Protein 3UWC (pdb70)

Sequence (362 aa):
RVPYSYLERQFADIEPYLNDLREFIKTADFTLGAELEKFEKRRFAALHNAPHAIGVGTGTDALASFKLNNIGAGDEVITCANTFIASVGAIVQAGATPVLVVDSENGYVIDPEKKIEAAITDDKTKAIPVHYTGNIADPALAKIAKKHNNLHIVEDACQTILGRINDKFVGSWGQFACFSLHPLKNLNVWSDAGVIIITHSDEYAEKLRLYRNHGLINRDVCVEYGINCRDTIQAVIANRLNQLETTITEKKRRGIAHLYDQSFVDLSEFIDVPVRREGVYHVFHIYVLRVKYRDQLFQYLKDNGIEVKIHYPIAHLQPAAKSLGYQQGDFPAEKHGEAVITLPAHPYLTEEEINYIIKKVREFYLEEKHYN

Radius of gyration: 21.09 Å; Cα contacts (8 Å, |Δi|>4): 720; chains: 1; bounding box: 58×60×39 Å

Structure (mmCIF, N/CA/C/O backbone):
data_3UWC
#
_entry.id   3UWC
#
_cell.length_a   76.899
_cell.length_b   76.899
_cell.length_c   144.630
_cell.angle_alpha   90.000
_cell.angle_beta   90.000
_cell.angle_gamma   90.000
#
_symmetry.space_group_name_H-M   'P 41 21 2'
#
loop_
_entity.id
_entity.type
_entity.pdbx_description
1 polymer 'Nucleotide-sugar aminotransferase'
2 non-polymer '1,4-DIETHYLENE DIOXIDE'
3 non-polymer 'SODIUM ION'
4 non-polymer 1,2-ETHANEDIOL
5 non-polymer "4'-DEOXY-4'-AMINOPYRIDOXAL-5'-PHOSPHATE"
6 water water
#
loop_
_atom_site.group_PDB
_atom_site.id
_atom_site.type_symbol
_atom_site.label_atom_id
_atom_site.label_alt_id
_atom_site.label_comp_id
_atom_site.label_asym_id
_atom_site.label_entity_id
_atom_site.label_seq_id
_atom_site.pdbx_PDB_ins_code
_atom_site.Cartn_x
_atom_site.Cartn_y
_atom_site.Cartn_z
_atom_site.occupancy
_atom_site.B_iso_or_equiv
_atom_site.auth_seq_id
_atom_site.auth_comp_id
_atom_site.auth_asym_id
_atom_site.auth_atom_id
_atom_site.pdbx_PDB_model_num
ATOM 9 N N . ARG A 1 5 ? 10.325 52.489 -5.264 1.00 59.09 2 ARG A N 1
ATOM 10 C CA . ARG A 1 5 ? 10.104 51.051 -5.400 1.00 54.67 2 ARG A CA 1
ATOM 11 C C . ARG A 1 5 ? 10.458 50.383 -4.081 1.00 47.98 2 ARG A C 1
ATOM 12 O O . ARG A 1 5 ? 11.549 50.582 -3.544 1.00 50.24 2 ARG A O 1
ATOM 20 N N . VAL A 1 6 ? 9.528 49.600 -3.554 1.00 36.24 3 VAL A N 1
ATOM 21 C CA . VAL A 1 6 ? 9.722 48.969 -2.263 1.00 31.82 3 VAL A CA 1
ATOM 22 C C . VAL A 1 6 ? 9.721 47.463 -2.450 1.00 30.33 3 VAL A C 1
ATOM 23 O O . VAL A 1 6 ? 8.685 46.873 -2.765 1.00 27.03 3 VAL A O 1
ATOM 27 N N . PRO A 1 7 ? 10.885 46.834 -2.243 1.00 30.38 4 PRO A N 1
ATOM 28 C CA . PRO A 1 7 ? 11.061 45.410 -2.533 1.00 29.45 4 PRO A CA 1
ATOM 29 C C . PRO A 1 7 ? 10.354 44.522 -1.524 1.00 25.95 4 PRO A C 1
ATOM 30 O O . PRO A 1 7 ? 10.299 44.832 -0.327 1.00 26.88 4 PRO A O 1
ATOM 34 N N . TYR A 1 8 ? 9.822 43.408 -2.013 1.00 23.17 5 TYR A N 1
ATOM 35 C CA . TYR A 1 8 ? 9.244 42.396 -1.145 1.00 22.03 5 TYR A CA 1
ATOM 36 C C . TYR A 1 8 ? 10.375 41.632 -0.480 1.00 23.08 5 TYR A C 1
ATOM 37 O O . TYR A 1 8 ? 10.329 41.334 0.712 1.00 24.33 5 TYR A O 1
ATOM 46 N N . SER A 1 9 ? 11.396 41.310 -1.267 1.00 23.55 6 SER A N 1
ATOM 47 C CA . SER A 1 9 ? 12.529 40.539 -0.770 1.00 24.06 6 SER A CA 1
ATOM 48 C C . SER A 1 9 ? 13.615 41.419 -0.156 1.00 25.09 6 SER A C 1
ATOM 49 O O . SER A 1 9 ? 13.937 42.488 -0.673 1.00 26.94 6 SER A O 1
ATOM 52 N N . TYR A 1 10 ? 14.176 40.948 0.954 1.00 25.39 7 TYR A N 1
ATOM 53 C CA . TYR A 1 10 ? 15.213 41.663 1.692 1.00 22.69 7 TYR A CA 1
ATOM 54 C C . TYR A 1 10 ? 16.579 41.008 1.511 1.00 21.26 7 TYR A C 1
ATOM 55 O O . TYR A 1 10 ? 17.551 41.442 2.117 1.00 22.07 7 TYR A O 1
ATOM 64 N N . LEU A 1 11 ? 16.658 39.958 0.701 1.00 21.61 8 LEU A N 1
ATOM 65 C CA . LEU A 1 11 ? 17.888 39.167 0.620 1.00 22.68 8 LEU A CA 1
ATOM 66 C C . LEU A 1 11 ? 19.116 39.985 0.204 1.00 23.29 8 LEU A C 1
ATOM 67 O O . LEU A 1 11 ? 20.195 39.813 0.766 1.00 23.32 8 LEU A O 1
ATOM 72 N N . GLU A 1 12 ? 18.955 40.867 -0.777 1.00 23.89 9 GLU A N 1
ATOM 73 C CA . GLU A 1 12 ? 20.076 41.697 -1.224 1.00 24.55 9 GLU A CA 1
ATOM 74 C C . GLU A 1 12 ? 20.592 42.586 -0.099 1.00 27.04 9 GLU A C 1
ATOM 75 O O . GLU A 1 12 ? 21.797 42.840 0.015 1.00 28.98 9 GLU A O 1
ATOM 81 N N . ARG A 1 13 ? 19.673 43.068 0.732 1.00 25.02 10 ARG A N 1
ATOM 82 C CA . ARG A 1 13 ? 20.042 43.913 1.863 1.00 24.84 10 ARG A CA 1
ATOM 83 C C . ARG A 1 13 ? 20.620 43.096 3.010 1.00 23.91 10 ARG A C 1
ATOM 84 O O . ARG A 1 13 ? 21.619 43.478 3.625 1.00 23.44 10 ARG A O 1
ATOM 92 N N . GLN A 1 14 ? 19.975 41.975 3.309 1.00 23.92 11 GLN A N 1
ATOM 93 C CA . GLN A 1 14 ? 20.383 41.142 4.433 1.00 23.34 11 GLN A CA 1
ATOM 94 C C . GLN A 1 14 ? 21.817 40.641 4.293 1.00 25.63 11 GLN A C 1
ATOM 95 O O . GLN A 1 14 ? 22.564 40.575 5.275 1.00 24.94 11 GLN A O 1
ATOM 101 N N . PHE A 1 15 ? 22.198 40.290 3.072 1.00 24.14 12 PHE A N 1
ATOM 102 C CA . PHE A 1 15 ? 23.526 39.741 2.830 1.00 25.46 12 PHE A CA 1
ATOM 103 C C . PHE A 1 15 ? 24.437 40.718 2.090 1.00 27.18 12 PHE A C 1
ATOM 104 O O . PHE A 1 15 ? 25.371 40.309 1.402 1.00 26.83 12 PHE A O 1
ATOM 112 N N . ALA A 1 16 ? 24.172 42.011 2.248 1.00 28.48 13 ALA A N 1
ATOM 113 C CA . ALA A 1 16 ? 25.027 43.028 1.644 1.00 28.92 13 ALA A CA 1
ATOM 114 C C . ALA A 1 16 ? 26.398 43.069 2.317 1.00 30.72 13 ALA A C 1
ATOM 115 O O . ALA A 1 16 ? 27.417 43.265 1.651 1.00 30.92 13 ALA A O 1
ATOM 117 N N . ASP A 1 17 ? 26.423 42.891 3.637 1.00 30.07 14 ASP A N 1
ATOM 118 C CA . ASP A 1 17 ? 27.684 42.798 4.369 1.00 31.43 14 ASP A CA 1
ATOM 119 C C . ASP A 1 17 ? 28.155 41.352 4.281 1.00 30.15 14 ASP A C 1
ATOM 120 O O . ASP A 1 17 ? 28.020 40.577 5.226 1.00 28.72 14 ASP A O 1
ATOM 125 N N . ILE A 1 18 ? 28.720 41.001 3.133 1.00 27.17 15 ILE A N 1
ATOM 126 C CA . ILE A 1 18 ? 28.926 39.603 2.778 1.00 26.11 15 ILE A CA 1
ATOM 127 C C . ILE A 1 18 ? 30.245 38.997 3.275 1.00 26.98 15 ILE A C 1
ATOM 128 O O . ILE A 1 18 ? 30.334 37.785 3.489 1.00 28.83 15 ILE A O 1
ATOM 133 N N . GLU A 1 19 ? 31.269 39.826 3.454 1.00 25.70 16 GLU A N 1
ATOM 134 C CA . GLU A 1 19 ? 32.604 39.296 3.719 1.00 27.70 16 GLU A CA 1
ATOM 135 C C . GLU A 1 19 ? 32.715 38.403 4.968 1.00 30.19 16 GLU A C 1
ATOM 136 O O . GLU A 1 19 ? 33.402 37.382 4.933 1.00 30.09 16 GLU A O 1
ATOM 142 N N . PRO A 1 20 ? 32.042 38.776 6.072 1.00 29.48 17 PRO A N 1
ATOM 143 C CA . PRO A 1 20 ? 32.082 37.893 7.245 1.00 27.23 17 PRO A CA 1
ATOM 144 C C . PRO A 1 20 ? 31.584 36.486 6.931 1.00 27.57 17 PRO A C 1
ATOM 145 O O . PRO A 1 20 ? 32.137 35.517 7.450 1.00 28.86 17 PRO A O 1
ATOM 149 N N . TYR A 1 21 ? 30.549 36.373 6.099 1.00 24.39 18 TYR A N 1
ATOM 150 C CA . TYR A 1 21 ? 30.062 35.064 5.673 1.00 25.28 18 TYR A CA 1
ATOM 151 C C . TYR A 1 21 ? 31.112 34.344 4.835 1.00 26.51 18 TYR A C 1
ATOM 152 O O . TYR A 1 21 ? 31.383 33.164 5.041 1.00 25.33 18 TYR A O 1
ATOM 161 N N . LEU A 1 22 ? 31.701 35.057 3.880 1.00 26.74 19 LEU A N 1
ATOM 162 C CA . LEU A 1 22 ? 32.740 34.460 3.047 1.00 25.95 19 LEU A CA 1
ATOM 163 C C . LEU A 1 22 ? 33.960 34.081 3.880 1.00 28.10 19 LEU A C 1
ATOM 164 O O . LEU A 1 22 ? 34.591 33.052 3.631 1.00 29.50 19 LEU A O 1
ATOM 169 N N . ASN A 1 23 ? 34.292 34.911 4.868 1.00 27.23 20 ASN A N 1
ATOM 170 C CA . ASN A 1 23 ? 35.382 34.598 5.788 1.00 29.42 20 ASN A CA 1
ATOM 171 C C . ASN A 1 23 ? 35.108 33.306 6.561 1.00 28.33 20 ASN A C 1
ATOM 172 O O . ASN A 1 23 ? 36.008 32.489 6.752 1.00 29.66 20 ASN A O 1
ATOM 177 N N . ASP A 1 24 ? 33.869 33.133 7.014 1.00 26.49 21 ASP A N 1
ATOM 178 C CA . ASP A 1 24 ? 33.469 31.904 7.703 1.00 26.23 21 ASP A CA 1
ATOM 179 C C . ASP A 1 24 ? 33.621 30.707 6.773 1.00 25.29 21 ASP A C 1
ATOM 180 O O . ASP A 1 24 ? 34.079 29.638 7.182 1.00 25.01 21 ASP A O 1
ATOM 185 N N . LEU A 1 25 ? 33.196 30.879 5.525 1.00 23.63 22 LEU A N 1
ATOM 186 C CA . LEU A 1 25 ? 33.315 29.816 4.534 1.00 26.33 22 LEU A CA 1
ATOM 187 C C . LEU A 1 25 ? 34.776 29.497 4.263 1.00 26.87 22 LEU A C 1
ATOM 188 O O . LEU A 1 25 ? 35.164 28.334 4.203 1.00 28.99 22 LEU A O 1
ATOM 193 N N . ARG A 1 26 ? 35.588 30.535 4.105 1.00 24.87 23 ARG A N 1
ATOM 194 C CA . ARG A 1 26 ? 37.009 30.336 3.846 1.00 27.52 23 ARG A CA 1
ATOM 195 C C . ARG A 1 26 ? 37.633 29.396 4.885 1.00 29.56 23 ARG A C 1
ATOM 196 O O . ARG A 1 26 ? 38.395 28.485 4.544 1.00 30.70 23 ARG A O 1
ATOM 204 N N . GLU A 1 27 ? 37.298 29.610 6.152 1.00 27.91 24 GLU A N 1
ATOM 205 C CA . GLU A 1 27 ? 37.841 28.781 7.222 1.00 29.05 24 GLU A CA 1
ATOM 206 C C . GLU A 1 27 ? 37.166 27.413 7.248 1.00 26.35 24 GLU A C 1
ATOM 207 O O . GLU A 1 27 ? 37.804 26.395 7.519 1.00 27.84 24 GLU A O 1
ATOM 213 N N . PHE A 1 28 ? 35.876 27.382 6.943 1.00 23.39 25 PHE A N 1
ATOM 214 C CA . PHE A 1 28 ? 35.162 26.114 6.943 1.00 22.68 25 PHE A CA 1
ATOM 215 C C . PHE A 1 28 ? 35.722 25.148 5.903 1.00 25.40 25 PHE A C 1
ATOM 216 O O . PHE A 1 28 ? 35.894 23.960 6.178 1.00 25.59 25 PHE A O 1
ATOM 224 N N . ILE A 1 29 ? 36.011 25.660 4.708 1.00 25.17 26 ILE A N 1
ATOM 225 C CA . ILE A 1 29 ? 36.461 24.800 3.618 1.00 25.29 26 ILE A CA 1
ATOM 226 C C . ILE A 1 29 ? 37.762 24.087 3.991 1.00 26.66 26 ILE A C 1
ATOM 227 O O . ILE A 1 29 ? 37.981 22.939 3.605 1.00 28.20 26 ILE A O 1
ATOM 232 N N . LYS A 1 30 ? 38.611 24.758 4.762 1.00 25.33 27 LYS A N 1
ATOM 233 C CA . LYS A 1 30 ? 39.859 24.145 5.202 1.00 28.39 27 LYS A CA 1
ATOM 234 C C . LYS A 1 30 ? 39.612 22.863 5.996 1.00 28.05 27 LYS A C 1
ATOM 235 O O . LYS A 1 30 ? 40.436 21.949 5.968 1.00 30.25 27 LYS A O 1
ATOM 241 N N . THR A 1 31 ? 38.483 22.802 6.702 1.00 24.46 28 THR A N 1
ATOM 242 C CA . THR A 1 31 ? 38.164 21.629 7.518 1.00 26.20 28 THR A CA 1
ATOM 243 C C . THR A 1 31 ? 37.592 20.487 6.687 1.00 27.64 28 THR A C 1
ATOM 244 O O . THR A 1 31 ? 37.609 19.337 7.121 1.00 26.18 28 THR A O 1
ATOM 248 N N . ALA A 1 32 ? 37.073 20.810 5.502 1.00 26.33 29 ALA A N 1
ATOM 249 C CA . ALA A 1 32 ? 36.442 19.813 4.629 1.00 24.82 29 ALA A CA 1
ATOM 250 C C . ALA A 1 32 ? 35.336 19.006 5.318 1.00 24.01 29 ALA A C 1
ATOM 251 O O . ALA A 1 32 ? 35.049 17.876 4.926 1.00 21.24 29 ALA A O 1
ATOM 253 N N . ASP A 1 33 ? 34.703 19.596 6.328 1.00 22.04 30 ASP A N 1
ATOM 254 C CA . ASP A 1 33 ? 33.741 18.880 7.163 1.00 23.39 30 ASP A CA 1
ATOM 255 C C . ASP A 1 33 ? 32.337 18.979 6.560 1.00 22.96 30 ASP A C 1
ATOM 256 O O . ASP A 1 33 ? 31.402 19.431 7.219 1.00 21.22 30 ASP A O 1
ATOM 261 N N . PHE A 1 34 ? 32.191 18.556 5.305 1.00 20.77 31 PHE A N 1
ATOM 262 C CA . PHE A 1 34 ? 30.962 18.824 4.551 1.00 19.51 31 PHE A CA 1
ATOM 263 C C . PHE A 1 34 ? 29.709 18.070 4.996 1.00 20.80 31 PHE A C 1
ATOM 264 O O . PHE A 1 34 ? 28.599 18.581 4.863 1.00 22.12 31 PHE A O 1
ATOM 272 N N . THR A 1 35 ? 29.875 16.856 5.506 1.00 19.94 32 THR A N 1
ATOM 273 C CA . THR A 1 35 ? 28.729 15.987 5.770 1.00 19.91 32 THR A CA 1
ATOM 274 C C . THR A 1 35 ? 28.503 15.719 7.257 1.00 22.93 32 THR A C 1
ATOM 275 O O . THR A 1 35 ? 29.366 15.137 7.922 1.00 22.54 32 THR A O 1
ATOM 279 N N . LEU A 1 36 ? 27.346 16.152 7.760 1.00 20.98 33 LEU A N 1
ATOM 280 C CA . LEU A 1 36 ? 26.971 15.950 9.164 1.00 20.79 33 LEU A CA 1
ATOM 281 C C . LEU A 1 36 ? 28.124 16.345 10.067 1.00 23.51 33 LEU A C 1
ATOM 282 O O . LEU A 1 36 ? 28.549 15.573 10.930 1.00 26.74 33 LEU A O 1
ATOM 287 N N . GLY A 1 37 ? 28.633 17.556 9.865 1.00 21.92 34 GLY A N 1
ATOM 288 C CA . GLY A 1 37 ? 29.838 17.991 10.549 1.00 21.48 34 GLY A CA 1
ATOM 289 C C . GLY A 1 37 ? 29.584 18.715 11.859 1.00 23.24 34 GLY A C 1
ATOM 290 O O . GLY A 1 37 ? 28.437 18.883 12.290 1.00 23.63 34 GLY A O 1
ATOM 291 N N . ALA A 1 38 ? 30.667 19.159 12.490 1.00 21.86 35 ALA A N 1
ATOM 292 C CA . ALA A 1 38 ? 30.574 19.821 13.789 1.00 22.39 35 ALA A CA 1
ATOM 293 C C . ALA A 1 38 ? 29.675 21.054 13.753 1.00 21.90 35 ALA A C 1
ATOM 294 O O . ALA A 1 38 ? 28.946 21.319 14.709 1.00 21.15 35 ALA A O 1
ATOM 296 N N . GLU A 1 39 ? 29.735 21.820 12.663 1.00 22.03 36 GLU A N 1
ATOM 297 C CA . GLU A 1 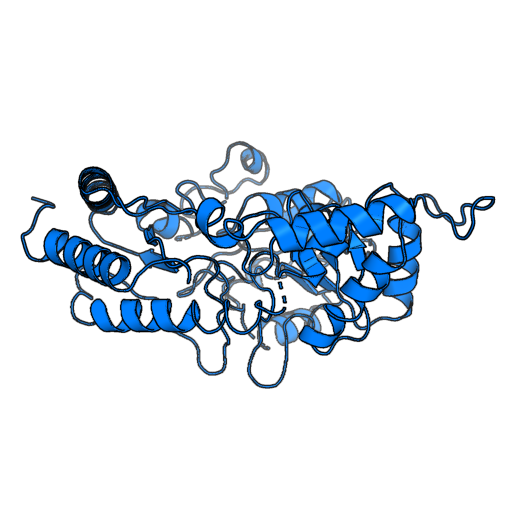39 ? 28.943 23.044 12.584 1.00 22.55 36 GLU A CA 1
ATOM 298 C C . GLU A 1 39 ? 27.449 22.740 12.613 1.00 20.48 36 GLU A C 1
ATOM 299 O O . GLU A 1 39 ? 26.664 23.531 13.129 1.00 19.97 36 GLU A O 1
ATOM 305 N N . LEU A 1 40 ? 27.056 21.599 12.057 1.00 18.44 37 LEU A N 1
ATOM 306 C CA . LEU A 1 40 ? 25.642 21.223 12.058 1.00 20.79 37 LEU A CA 1
ATOM 307 C C . LEU A 1 40 ? 25.182 20.919 13.475 1.00 19.94 37 LEU A C 1
ATOM 308 O O . LEU A 1 40 ? 24.109 21.335 13.888 1.00 18.14 37 LEU A O 1
ATOM 313 N N . GLU A 1 41 ? 25.994 20.186 14.224 1.00 19.05 38 GLU A N 1
ATOM 314 C CA . GLU A 1 41 ? 25.642 19.912 15.615 1.00 20.49 38 GLU A CA 1
ATOM 315 C C . GLU A 1 41 ? 25.564 21.211 16.428 1.00 20.99 38 GLU A C 1
ATOM 316 O O . GLU A 1 41 ? 24.689 21.377 17.279 1.00 20.33 38 GLU A O 1
ATOM 322 N N . LYS A 1 42 ? 26.482 22.136 16.169 1.00 20.40 39 LYS A N 1
ATOM 323 C CA . LYS A 1 42 ? 26.454 23.420 16.861 1.00 20.47 39 LYS A CA 1
ATOM 324 C C . LYS A 1 42 ? 25.138 24.127 16.564 1.00 21.87 39 LYS A C 1
ATOM 325 O O . LYS A 1 42 ? 24.449 24.601 17.477 1.00 22.30 39 LYS A O 1
ATOM 331 N N . PHE A 1 43 ? 24.778 24.172 15.287 1.00 17.80 40 PHE A N 1
ATOM 332 C CA . PHE A 1 43 ? 23.524 24.790 14.888 1.00 18.57 40 PHE A CA 1
ATOM 333 C C . PHE A 1 43 ? 22.322 24.137 15.571 1.00 20.05 40 PHE A C 1
ATOM 334 O O . PHE A 1 43 ? 21.467 24.833 16.133 1.00 18.97 40 PHE A O 1
ATOM 342 N N . GLU A 1 44 ? 22.245 22.809 15.495 1.00 16.53 41 GLU A N 1
ATOM 343 C CA . GLU A 1 44 ? 21.119 22.074 16.071 1.00 18.04 41 GLU A CA 1
ATOM 344 C C . GLU A 1 44 ? 20.940 22.375 17.553 1.00 18.74 41 GLU A C 1
ATOM 345 O O . GLU A 1 44 ? 19.820 22.597 18.024 1.00 18.80 41 GLU A O 1
ATOM 351 N N . LYS A 1 45 ? 22.038 22.378 18.295 1.00 17.19 42 LYS A N 1
ATOM 352 C CA . LYS A 1 45 ? 21.956 22.669 19.724 1.00 17.54 42 LYS A CA 1
ATOM 353 C C . LYS A 1 45 ? 21.415 24.073 19.987 1.00 19.12 42 LYS A C 1
ATOM 354 O O . LYS A 1 45 ? 20.610 24.269 20.897 1.00 19.38 42 LYS A O 1
ATOM 360 N N A ARG A 1 46 ? 21.845 25.046 19.184 0.66 19.79 43 ARG A N 1
ATOM 361 N N B ARG A 1 46 ? 21.846 25.044 19.187 0.34 19.77 43 ARG A N 1
ATOM 362 C CA A ARG A 1 46 ? 21.367 26.418 19.348 0.66 19.64 43 ARG A CA 1
ATOM 363 C CA B ARG A 1 46 ? 21.367 26.414 19.347 0.34 19.85 43 ARG A CA 1
ATOM 364 C C A ARG A 1 46 ? 19.895 26.526 18.980 0.66 19.43 43 ARG A C 1
ATOM 365 C C B ARG A 1 46 ? 19.896 26.531 18.974 0.34 19.42 43 ARG A C 1
ATOM 366 O O A ARG A 1 46 ? 19.123 27.189 19.677 0.66 19.93 43 ARG A O 1
ATOM 367 O O B ARG A 1 46 ? 19.126 27.207 19.658 0.34 19.79 43 ARG A O 1
ATOM 382 N N . PHE A 1 47 ? 19.511 25.863 17.891 1.00 18.50 44 PHE A N 1
ATOM 383 C CA . PHE A 1 47 ? 18.132 25.905 17.412 1.00 19.74 44 PHE A CA 1
ATOM 384 C C . PHE A 1 47 ? 17.162 25.220 18.377 1.00 20.72 44 PHE A C 1
ATOM 385 O O . PHE A 1 47 ? 16.085 25.738 18.654 1.00 18.54 44 PHE A O 1
ATOM 393 N N . ALA A 1 48 ? 17.542 24.051 18.882 1.00 20.98 45 ALA A N 1
ATOM 394 C CA . ALA A 1 48 ? 16.752 23.393 19.919 1.00 21.35 45 ALA A CA 1
ATOM 395 C C . ALA A 1 48 ? 16.579 24.305 21.135 1.00 21.84 45 ALA A C 1
ATOM 396 O O . ALA A 1 48 ? 15.481 24.430 21.683 1.00 21.11 45 ALA A O 1
ATOM 398 N N . ALA A 1 49 ? 17.672 24.931 21.562 1.00 18.75 46 ALA A N 1
ATOM 399 C CA . ALA A 1 49 ? 17.635 25.805 22.734 1.00 20.58 46 ALA A CA 1
ATOM 400 C C . ALA A 1 49 ? 16.700 27.001 22.541 1.00 21.91 46 ALA A C 1
ATOM 401 O O . ALA A 1 49 ? 16.080 27.466 23.500 1.00 23.05 46 ALA A O 1
ATOM 403 N N . LEU A 1 50 ? 16.604 27.496 21.308 1.00 20.85 47 LEU A N 1
ATOM 404 C CA . LEU A 1 50 ? 15.727 28.627 21.008 1.00 24.79 47 LEU A CA 1
ATOM 405 C C . LEU A 1 50 ? 14.273 28.319 21.353 1.00 23.76 47 LEU A C 1
ATOM 406 O O . LEU A 1 50 ? 13.495 29.218 21.677 1.00 22.91 47 LEU A O 1
ATOM 411 N N . HIS A 1 51 ? 13.904 27.046 21.256 1.00 20.71 48 HIS A N 1
ATOM 412 C CA . HIS A 1 51 ? 12.531 26.641 21.507 1.00 20.25 48 HIS A CA 1
ATOM 413 C C . HIS A 1 51 ? 12.425 25.818 22.781 1.00 21.23 48 HIS A C 1
ATOM 414 O O . HIS A 1 51 ? 11.458 25.086 22.974 1.00 20.85 48 HIS A O 1
ATOM 421 N N . ASN A 1 52 ? 13.432 25.944 23.640 1.00 16.27 49 ASN A N 1
ATOM 422 C CA . ASN A 1 52 ? 13.462 25.203 24.892 1.00 20.40 49 ASN A CA 1
ATOM 423 C C . ASN A 1 52 ? 13.118 23.735 24.687 1.00 22.03 49 ASN A C 1
ATOM 424 O O . ASN A 1 52 ? 12.301 23.164 25.403 1.00 20.31 49 ASN A O 1
ATOM 429 N N . ALA A 1 53 ? 13.749 23.133 23.683 1.00 21.40 50 ALA A N 1
ATOM 430 C CA . ALA A 1 53 ? 13.537 21.727 23.386 1.00 19.77 50 ALA A CA 1
ATOM 431 C C . ALA A 1 53 ? 14.864 20.990 23.503 1.00 17.59 50 ALA A C 1
ATOM 432 O O . ALA A 1 53 ? 15.927 21.576 23.298 1.00 21.14 50 ALA A O 1
ATOM 434 N N . PRO A 1 54 ? 14.816 19.696 23.820 1.00 18.30 51 PRO A N 1
ATOM 435 C CA . PRO A 1 54 ? 16.080 18.969 23.992 1.00 20.54 51 PRO A CA 1
ATOM 436 C C . PRO A 1 54 ? 16.774 18.564 22.686 1.00 19.04 51 PRO A C 1
ATOM 437 O O . PRO A 1 54 ? 17.997 18.393 22.683 1.00 18.69 51 PRO A O 1
ATOM 441 N N . HIS A 1 55 ? 16.017 18.403 21.606 1.00 19.48 52 HIS A N 1
ATOM 442 C CA . HIS A 1 55 ? 16.582 17.877 20.360 1.00 19.02 52 HIS A CA 1
ATOM 443 C C . HIS A 1 55 ? 16.151 18.682 19.141 1.00 17.10 52 HIS A C 1
ATOM 444 O O . HIS A 1 55 ? 14.967 18.984 18.970 1.00 18.08 52 HIS A O 1
ATOM 451 N N . ALA A 1 56 ? 17.115 18.999 18.281 1.00 17.26 53 ALA A N 1
ATOM 452 C CA . ALA A 1 56 ? 16.811 19.476 16.932 1.00 14.49 53 ALA A CA 1
ATOM 453 C C . ALA A 1 56 ? 17.585 18.620 15.930 1.00 16.29 53 ALA A C 1
ATOM 454 O O . ALA A 1 56 ? 18.767 18.327 16.136 1.00 18.37 53 ALA A O 1
ATOM 456 N N . ILE A 1 57 ? 16.907 18.201 14.865 1.00 14.05 54 ILE A N 1
ATOM 457 C CA . ILE A 1 57 ? 17.509 17.356 13.842 1.00 15.61 54 ILE A CA 1
ATOM 458 C C . ILE A 1 57 ? 17.418 18.067 12.497 1.00 15.54 54 ILE A C 1
ATOM 459 O O . ILE A 1 57 ? 16.322 18.288 11.983 1.00 15.25 54 ILE A O 1
ATOM 464 N N . GLY A 1 58 ? 18.575 18.436 11.945 1.00 15.20 55 GLY A N 1
ATOM 465 C CA . GLY A 1 58 ? 18.620 19.157 10.683 1.00 16.16 55 GLY A CA 1
ATOM 466 C C . GLY A 1 58 ? 18.389 18.186 9.544 1.00 15.82 55 GLY A C 1
ATOM 467 O O . GLY A 1 58 ? 19.086 17.177 9.440 1.00 16.06 55 GLY A O 1
ATOM 468 N N . VAL A 1 59 ? 17.411 18.480 8.694 1.00 13.81 56 VAL A N 1
ATOM 469 C CA . VAL A 1 59 ? 17.101 17.595 7.572 1.00 13.33 56 VAL A CA 1
ATOM 470 C C . VAL A 1 59 ? 17.072 18.390 6.264 1.00 13.38 56 VAL A C 1
ATOM 471 O O . VAL A 1 59 ? 17.349 19.593 6.253 1.00 13.09 56 VAL A O 1
ATOM 475 N N . GLY A 1 60 ? 16.754 17.721 5.156 1.00 13.86 57 GLY A N 1
ATOM 476 C CA . GLY A 1 60 ? 16.883 18.336 3.846 1.00 15.63 57 GLY A CA 1
ATOM 477 C C . GLY A 1 60 ? 15.975 19.521 3.560 1.00 15.76 57 GLY A C 1
ATOM 478 O O . GLY A 1 60 ? 16.405 20.503 2.959 1.00 14.32 57 GLY A O 1
ATOM 479 N N . THR A 1 61 ? 14.713 19.433 3.969 1.00 12.81 58 THR A N 1
ATOM 480 C CA . THR A 1 61 ? 13.751 20.494 3.689 1.00 13.78 58 THR A CA 1
ATOM 481 C C . THR A 1 61 ? 12.682 20.454 4.771 1.00 13.65 58 THR A C 1
ATOM 482 O O . THR A 1 61 ? 12.566 19.467 5.490 1.00 15.70 58 THR A O 1
ATOM 486 N N . GLY A 1 62 ? 11.899 21.519 4.889 1.00 14.14 59 GLY A N 1
ATOM 487 C CA . GLY A 1 62 ? 10.771 21.514 5.815 1.00 15.35 59 GLY A CA 1
ATOM 488 C C . GLY A 1 62 ? 9.697 20.498 5.442 1.00 17.13 59 GLY A C 1
ATOM 489 O O . GLY A 1 62 ? 9.071 19.873 6.305 1.00 15.15 59 GLY A O 1
ATOM 490 N N . THR A 1 63 ? 9.478 20.333 4.142 1.00 14.44 60 THR A N 1
ATOM 491 C CA . THR A 1 63 ? 8.507 19.363 3.648 1.00 13.78 60 THR A CA 1
ATOM 492 C C . THR A 1 63 ? 8.928 17.955 4.073 1.00 15.37 60 THR A C 1
ATOM 493 O O . THR A 1 63 ? 8.118 17.161 4.565 1.00 14.68 60 THR A O 1
ATOM 497 N N . ASP A 1 64 ? 10.207 17.653 3.898 1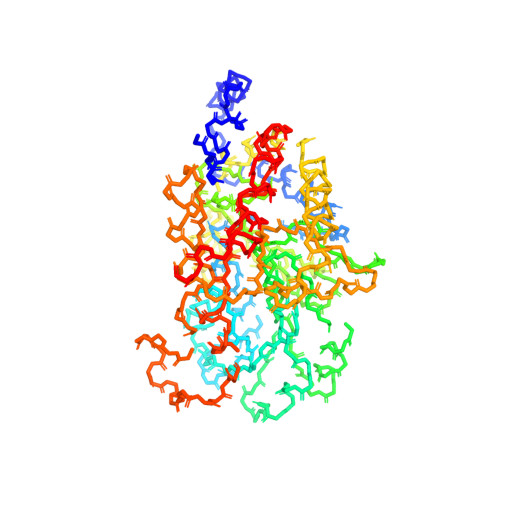.00 14.28 61 ASP A N 1
ATOM 498 C CA . ASP A 1 64 ? 10.747 16.370 4.329 1.00 13.65 61 ASP A CA 1
ATOM 499 C C . ASP A 1 64 ? 10.639 16.223 5.844 1.00 13.22 61 ASP A C 1
ATOM 500 O O . ASP A 1 64 ? 10.363 15.138 6.343 1.00 14.99 61 ASP A O 1
ATOM 505 N N . ALA A 1 65 ? 10.851 17.317 6.566 1.00 14.02 62 ALA A N 1
ATOM 506 C CA . ALA A 1 65 ? 10.734 17.276 8.029 1.00 14.18 62 ALA A CA 1
ATOM 507 C C . ALA A 1 65 ? 9.365 16.727 8.431 1.00 16.65 62 ALA A C 1
ATOM 508 O O . ALA A 1 65 ? 9.256 15.825 9.269 1.00 15.38 62 ALA A O 1
ATOM 510 N N . LEU A 1 66 ? 8.314 17.266 7.817 1.00 15.63 63 LEU A N 1
ATOM 511 C CA . LEU A 1 66 ? 6.956 16.795 8.087 1.00 16.45 63 LEU A CA 1
ATOM 512 C C . LEU A 1 66 ? 6.777 15.331 7.678 1.00 16.65 63 LEU A C 1
ATOM 513 O O . LEU A 1 66 ? 6.258 14.523 8.442 1.00 14.88 63 LEU A O 1
ATOM 518 N N . ALA A 1 67 ? 7.188 14.983 6.459 1.00 13.65 64 ALA A N 1
ATOM 519 C CA . ALA A 1 67 ? 7.018 13.607 5.993 1.00 14.42 64 ALA A CA 1
ATOM 520 C C . ALA A 1 67 ? 7.769 12.604 6.872 1.00 15.23 64 ALA A C 1
ATOM 521 O O . ALA A 1 67 ? 7.281 11.506 7.153 1.00 16.56 64 ALA A O 1
ATOM 539 N N . SER A 1 69 ? 8.506 13.018 10.029 1.00 16.32 66 SER A N 1
ATOM 540 C CA . SER A 1 69 ? 7.782 12.949 11.304 1.00 16.52 66 SER A CA 1
ATOM 541 C C . SER A 1 69 ? 6.662 11.910 11.222 1.00 17.87 66 SER A C 1
ATOM 542 O O . SER A 1 69 ? 6.485 11.098 12.130 1.00 16.90 66 SER A O 1
ATOM 545 N N . PHE A 1 70 ? 5.903 11.931 10.131 1.00 19.00 67 PHE A N 1
ATOM 546 C CA . PHE A 1 70 ? 4.859 10.928 9.937 1.00 17.05 67 PHE A CA 1
ATOM 547 C C . PHE A 1 70 ? 5.448 9.526 9.863 1.00 16.71 67 PHE A C 1
ATOM 548 O O . PHE A 1 70 ? 4.897 8.589 10.436 1.00 19.03 67 PHE A O 1
ATOM 556 N N . LYS A 1 71 ? 6.572 9.384 9.164 1.00 17.34 68 LYS A N 1
ATOM 557 C CA . LYS A 1 71 ? 7.251 8.094 9.100 1.00 17.79 68 LYS A CA 1
ATOM 558 C C . LYS A 1 71 ? 7.554 7.563 10.507 1.00 20.15 68 LYS A C 1
ATOM 559 O O . LYS A 1 71 ? 7.312 6.386 10.797 1.00 20.30 68 LYS A O 1
ATOM 573 N N . LEU A 1 73 ? 6.075 8.100 13.202 1.00 19.98 70 LEU A N 1
ATOM 574 C CA . LEU A 1 73 ? 4.832 7.749 13.876 1.00 19.41 70 LEU A CA 1
ATOM 575 C C . LEU A 1 73 ? 4.091 6.596 13.198 1.00 22.08 70 LEU A C 1
ATOM 576 O O . LEU A 1 73 ? 2.984 6.251 13.602 1.00 23.76 70 LEU A O 1
ATOM 581 N N A ASN A 1 74 ? 4.700 6.017 12.168 0.49 22.12 71 ASN A N 1
ATOM 582 N N B ASN A 1 74 ? 4.708 6.003 12.178 0.51 22.09 71 ASN A N 1
ATOM 583 C CA A ASN A 1 74 ? 4.063 4.934 11.431 0.49 23.24 71 ASN A CA 1
ATOM 584 C CA B ASN A 1 74 ? 4.075 4.935 11.406 0.51 23.20 71 ASN A CA 1
ATOM 585 C C A ASN A 1 74 ? 2.761 5.394 10.784 0.49 23.66 71 ASN A C 1
ATOM 586 C C B ASN A 1 74 ? 2.767 5.393 10.772 0.51 23.70 71 ASN A C 1
ATOM 587 O O A ASN A 1 74 ? 1.792 4.636 10.694 0.49 23.63 71 ASN A O 1
ATOM 588 O O B ASN A 1 74 ? 1.799 4.634 10.683 0.51 23.64 71 ASN A O 1
ATOM 597 N N . ILE A 1 75 ? 2.739 6.647 10.343 1.00 20.09 72 ILE A N 1
ATOM 598 C CA . ILE A 1 75 ? 1.571 7.195 9.676 1.00 18.98 72 ILE A CA 1
ATOM 599 C C . ILE A 1 75 ? 1.851 7.208 8.183 1.00 21.45 72 ILE A C 1
ATOM 600 O O . ILE A 1 75 ? 2.818 7.816 7.729 1.00 23.92 72 ILE A O 1
ATOM 605 N N . GLY A 1 76 ? 1.009 6.517 7.423 1.00 20.95 73 GLY A N 1
ATOM 606 C CA . GLY A 1 76 ? 1.245 6.339 6.001 1.00 19.96 73 GLY A CA 1
ATOM 607 C C . GLY A 1 76 ? 0.021 5.832 5.270 1.00 21.36 73 GLY A C 1
ATOM 608 O O . GLY A 1 76 ? -1.091 6.300 5.515 1.00 22.01 73 GLY A O 1
ATOM 609 N N . ALA A 1 77 ? 0.223 4.875 4.367 1.00 23.02 74 ALA A N 1
ATOM 610 C CA . ALA A 1 77 ? -0.876 4.350 3.562 1.00 24.65 74 ALA A CA 1
ATOM 611 C C . ALA A 1 77 ? -2.036 3.913 4.439 1.00 24.82 74 ALA A C 1
ATOM 612 O O . ALA A 1 77 ? -1.843 3.203 5.425 1.00 29.37 74 ALA A O 1
ATOM 614 N N . GLY A 1 78 ? -3.240 4.350 4.081 1.00 25.27 75 GLY A N 1
ATOM 615 C CA . GLY A 1 78 ? -4.443 3.965 4.803 1.00 25.88 75 GLY A CA 1
ATOM 616 C C . GLY A 1 78 ? -4.784 4.855 5.985 1.00 27.21 75 GLY A C 1
ATOM 617 O O . GLY A 1 78 ? -5.829 4.688 6.619 1.00 29.65 75 GLY A O 1
ATOM 618 N N . ASP A 1 79 ? -3.899 5.794 6.299 1.00 21.88 76 ASP A N 1
ATOM 619 C CA . ASP A 1 79 ? -4.112 6.677 7.441 1.00 23.30 76 ASP A CA 1
ATOM 620 C C . ASP A 1 79 ? -4.575 8.046 6.956 1.00 22.59 76 ASP A C 1
ATOM 621 O O . ASP A 1 79 ? -4.241 8.454 5.842 1.00 22.16 76 ASP A O 1
ATOM 626 N N . GLU A 1 80 ? -5.352 8.739 7.784 1.00 20.61 77 GLU A N 1
ATOM 627 C CA . GLU A 1 80 ? -5.753 10.115 7.505 1.00 20.95 77 GLU A CA 1
ATOM 628 C C . GLU A 1 80 ? -5.057 11.106 8.431 1.00 20.14 77 GLU A C 1
ATOM 629 O O . GLU A 1 80 ? -4.849 10.830 9.616 1.00 20.48 77 GLU A O 1
ATOM 635 N N . VAL A 1 81 ? -4.692 12.259 7.877 1.00 17.93 78 VAL A N 1
ATOM 636 C CA . VAL A 1 81 ? -4.097 13.337 8.655 1.00 18.06 78 VAL A CA 1
ATOM 637 C C . VAL A 1 81 ? -4.907 14.589 8.408 1.00 16.57 78 VAL A C 1
ATOM 638 O O . VAL A 1 81 ? -5.066 15.013 7.266 1.00 17.48 78 VAL A O 1
ATOM 642 N N . ILE A 1 82 ? -5.432 15.168 9.479 1.00 18.71 79 ILE A N 1
ATOM 643 C CA . ILE A 1 82 ? -6.215 16.390 9.374 1.00 19.71 79 ILE A CA 1
ATOM 644 C C . ILE A 1 82 ? -5.318 17.626 9.346 1.00 20.07 79 ILE A C 1
ATOM 645 O O . ILE A 1 82 ? -4.462 17.802 10.205 1.00 19.02 79 ILE A O 1
ATOM 650 N N . THR A 1 83 ? -5.521 18.477 8.351 1.00 16.10 80 THR A N 1
ATOM 651 C CA . THR A 1 83 ? -4.840 19.764 8.315 1.00 16.73 80 THR A CA 1
ATOM 652 C C . THR A 1 83 ? -5.772 20.855 7.776 1.00 18.75 80 THR A C 1
ATOM 653 O O . THR A 1 83 ? -6.966 20.625 7.583 1.00 18.13 80 THR A O 1
ATOM 657 N N . CYS A 1 84 ? -5.233 22.048 7.557 1.00 18.70 81 CYS A N 1
ATOM 658 C CA . CYS A 1 84 ? -6.075 23.193 7.207 1.00 20.25 81 CYS A CA 1
ATOM 659 C C . CYS A 1 84 ? -6.144 23.422 5.696 1.00 19.99 81 CYS A C 1
ATOM 660 O O . CYS A 1 84 ? -5.150 23.246 4.988 1.00 18.13 81 CYS A O 1
ATOM 663 N N . ALA A 1 85 ? -7.320 23.809 5.204 1.00 18.97 82 ALA A N 1
ATOM 664 C CA . ALA A 1 85 ? -7.504 24.049 3.771 1.00 19.22 82 ALA A CA 1
ATOM 665 C C . ALA A 1 85 ? -6.794 25.322 3.326 1.00 20.15 82 ALA A C 1
ATOM 666 O O . ALA A 1 85 ? -6.573 25.541 2.135 1.00 21.15 82 ALA A O 1
ATOM 668 N N . ASN A 1 86 ? -6.452 26.159 4.298 1.00 17.00 83 ASN A N 1
ATOM 669 C CA . ASN A 1 86 ? -5.795 27.438 4.052 1.00 19.49 83 ASN A CA 1
ATOM 670 C C . ASN A 1 86 ? -4.326 27.340 4.478 1.00 20.85 83 ASN A C 1
ATOM 671 O O . ASN A 1 86 ? -3.993 27.545 5.648 1.00 21.98 83 ASN A O 1
ATOM 676 N N . THR A 1 87 ? -3.456 26.986 3.535 1.00 17.39 84 THR A N 1
ATOM 677 C CA . THR A 1 87 ? -2.032 26.845 3.830 1.00 17.86 84 THR A CA 1
ATOM 678 C C . THR A 1 87 ? -1.233 26.740 2.536 1.00 18.11 84 THR A C 1
ATOM 679 O O . THR A 1 87 ? -1.801 26.749 1.438 1.00 17.11 84 THR A O 1
ATOM 683 N N . PHE A 1 88 ? 0.086 26.648 2.669 1.00 17.81 85 PHE A N 1
ATOM 684 C CA . PHE A 1 88 ? 0.961 26.459 1.518 1.00 17.41 85 PHE A CA 1
ATOM 685 C C . PHE A 1 88 ? 0.930 24.996 1.084 1.00 17.45 85 PHE A C 1
ATOM 686 O O . PHE A 1 88 ? 0.745 24.098 1.905 1.00 17.50 85 PHE A O 1
ATOM 694 N N . ILE A 1 89 ? 1.124 24.766 -0.212 1.00 15.50 86 ILE A N 1
ATOM 695 C CA . ILE A 1 89 ? 1.000 23.433 -0.797 1.00 16.92 86 ILE A CA 1
ATOM 696 C C . ILE A 1 89 ? 1.804 22.356 -0.053 1.00 14.21 86 ILE A C 1
ATOM 697 O O . ILE A 1 89 ? 1.353 21.225 0.070 1.00 12.86 86 ILE A O 1
ATOM 702 N N . ALA A 1 90 ? 2.988 22.714 0.440 1.00 14.69 87 ALA A N 1
ATOM 703 C CA . ALA A 1 90 ? 3.879 21.740 1.061 1.00 15.14 87 ALA A CA 1
ATOM 704 C C . ALA A 1 90 ? 3.237 21.070 2.283 1.00 16.86 87 ALA A C 1
ATOM 705 O O . ALA A 1 90 ? 3.530 19.915 2.584 1.00 16.18 87 ALA A O 1
ATOM 707 N N . SER A 1 91 ? 2.358 21.784 2.979 1.00 13.99 88 SER A N 1
ATOM 708 C CA . SER A 1 91 ? 1.663 21.187 4.124 1.00 14.52 88 SER A CA 1
ATOM 709 C C . SER A 1 91 ? 0.933 19.912 3.703 1.00 16.01 88 SER A C 1
ATOM 710 O O . SER A 1 91 ? 1.073 18.856 4.322 1.00 16.90 88 SER A O 1
ATOM 713 N N . VAL A 1 92 ? 0.143 20.015 2.641 1.00 14.94 89 VAL A N 1
ATOM 714 C CA . VAL A 1 92 ? -0.608 18.865 2.144 1.00 15.86 89 VAL A CA 1
ATOM 715 C C . VAL A 1 92 ? 0.302 17.890 1.402 1.00 14.85 89 VAL A C 1
ATOM 716 O O . VAL A 1 92 ? 0.169 16.668 1.526 1.00 16.14 89 VAL A O 1
ATOM 720 N N . GLY A 1 93 ? 1.237 18.436 0.635 1.00 14.19 90 GLY A N 1
ATOM 721 C CA . GLY A 1 93 ? 2.203 17.619 -0.081 1.00 14.59 90 GLY A CA 1
ATOM 722 C C . GLY A 1 93 ? 2.954 16.666 0.832 1.00 15.97 90 GLY A C 1
ATOM 723 O O . GLY A 1 93 ? 3.206 15.518 0.466 1.00 17.15 90 GLY A O 1
ATOM 724 N N . ALA A 1 94 ? 3.328 17.141 2.018 1.00 14.65 91 ALA A N 1
ATOM 725 C CA . ALA A 1 94 ? 4.074 16.300 2.952 1.00 15.46 91 ALA A CA 1
ATOM 726 C C . ALA A 1 94 ? 3.246 15.095 3.426 1.00 16.38 91 ALA A C 1
ATOM 727 O O . ALA A 1 94 ? 3.775 14.004 3.631 1.00 16.00 91 ALA A O 1
ATOM 729 N N . ILE A 1 95 ? 1.947 15.295 3.602 1.00 14.89 92 ILE A N 1
ATOM 730 C CA . ILE A 1 95 ? 1.074 14.208 4.045 1.00 14.32 92 ILE A CA 1
ATOM 731 C C . ILE A 1 95 ? 1.025 13.147 2.955 1.00 16.98 92 ILE A C 1
ATOM 732 O O . ILE A 1 95 ? 1.177 11.951 3.219 1.00 18.22 92 ILE A O 1
ATOM 737 N N . VAL A 1 96 ? 0.846 13.603 1.719 1.00 16.00 93 VAL A N 1
ATOM 738 C CA . VAL A 1 96 ? 0.779 12.704 0.568 1.00 16.30 93 VAL A CA 1
ATOM 739 C C . VAL A 1 96 ? 2.114 11.993 0.347 1.00 17.53 93 VAL A C 1
ATOM 740 O O . VAL A 1 96 ? 2.145 10.807 0.012 1.00 16.67 93 VAL A O 1
ATOM 744 N N . GLN A 1 97 ? 3.213 12.718 0.548 1.00 16.58 94 GLN A N 1
ATOM 745 C CA . GLN A 1 97 ? 4.556 12.149 0.431 1.00 15.34 94 GLN A CA 1
ATOM 746 C C . GLN A 1 97 ? 4.754 10.960 1.382 1.00 14.99 94 GLN A C 1
ATOM 747 O O . GLN A 1 97 ? 5.391 9.957 1.024 1.00 18.19 94 GLN A O 1
ATOM 753 N N . ALA A 1 98 ? 4.200 11.071 2.585 1.00 15.83 95 ALA A N 1
ATOM 754 C CA . ALA A 1 98 ? 4.271 10.009 3.585 1.00 17.22 95 ALA A CA 1
ATOM 755 C C . ALA A 1 98 ? 3.374 8.830 3.227 1.00 19.58 95 ALA A C 1
ATOM 756 O O . ALA A 1 98 ? 3.458 7.766 3.839 1.00 21.81 95 ALA A O 1
ATOM 758 N N . GLY A 1 99 ? 2.487 9.041 2.260 1.00 21.11 96 GLY A N 1
ATOM 759 C CA . GLY A 1 99 ? 1.554 8.010 1.838 1.00 22.26 96 GLY A CA 1
ATOM 760 C C . GLY A 1 99 ? 0.186 8.114 2.497 1.00 22.05 96 GLY A C 1
ATOM 761 O O . GLY A 1 99 ? -0.703 7.303 2.225 1.00 23.24 96 GLY A O 1
ATOM 762 N N . ALA A 1 100 ? 0.012 9.111 3.362 1.00 18.76 97 ALA A N 1
ATOM 763 C CA . ALA A 1 100 ? -1.252 9.310 4.064 1.00 18.08 97 ALA A CA 1
ATOM 764 C C . ALA A 1 100 ? -2.255 10.115 3.250 1.00 20.83 97 ALA A C 1
ATOM 765 O O . ALA A 1 100 ? -1.912 10.701 2.222 1.00 20.95 97 ALA A O 1
ATOM 767 N N . THR A 1 101 ? -3.499 10.126 3.713 1.00 20.37 98 THR A N 1
ATOM 768 C CA . THR A 1 101 ? -4.566 10.854 3.042 1.00 20.71 98 THR A CA 1
ATOM 769 C C . THR A 1 101 ? -4.873 12.142 3.786 1.00 19.40 98 THR A C 1
ATOM 770 O O . THR A 1 101 ? -5.243 12.112 4.959 1.00 22.00 98 THR A O 1
ATOM 774 N N . PRO A 1 102 ? -4.701 13.282 3.115 1.00 19.68 99 PRO A N 1
ATOM 775 C CA . PRO A 1 102 ? -4.958 14.556 3.784 1.00 20.18 99 PRO A CA 1
ATOM 776 C C . PRO A 1 102 ? -6.454 14.816 3.869 1.00 19.66 99 PRO A C 1
ATOM 777 O O . PRO A 1 102 ? -7.193 14.567 2.911 1.00 17.81 99 PRO A O 1
ATOM 781 N N . VAL A 1 103 ? -6.881 15.304 5.021 1.00 20.26 100 VAL A N 1
ATOM 782 C CA . VAL A 1 103 ? -8.271 15.660 5.252 1.00 20.63 100 VAL A CA 1
ATOM 783 C C . VAL A 1 103 ? -8.273 17.118 5.690 1.00 21.10 100 VAL A C 1
ATOM 784 O O . VAL A 1 103 ? -7.514 17.508 6.583 1.00 22.75 100 VAL A O 1
ATOM 788 N N . LEU A 1 104 ? -9.116 17.927 5.060 1.00 18.32 101 LEU A N 1
ATOM 789 C CA . LEU A 1 104 ? -9.017 19.373 5.211 1.00 17.23 101 LEU A CA 1
ATOM 790 C C . LEU A 1 104 ? -10.128 19.929 6.091 1.00 19.42 101 LEU A C 1
ATOM 791 O O . LEU A 1 104 ? -11.266 19.440 6.064 1.00 21.15 101 LEU A O 1
ATOM 796 N N A VAL A 1 105 ? -9.777 20.968 6.849 0.56 18.92 102 VAL A N 1
ATOM 797 N N B VAL A 1 105 ? -9.801 20.931 6.898 0.44 18.93 102 VAL A N 1
ATOM 798 C CA A VAL A 1 105 ? -10.685 21.686 7.734 0.56 19.70 102 VAL A CA 1
ATOM 799 C CA B VAL A 1 105 ? -10.825 21.682 7.609 0.44 19.60 102 VAL A CA 1
ATOM 800 C C A VAL A 1 105 ? -10.489 23.185 7.482 0.56 19.09 102 VAL A C 1
ATOM 801 C C B VAL A 1 105 ? -10.509 23.167 7.504 0.44 19.06 102 VAL A C 1
ATOM 802 O O A VAL A 1 105 ? -9.387 23.608 7.145 0.56 18.18 102 VAL A O 1
ATOM 803 O O B VAL A 1 105 ? -9.359 23.556 7.314 0.44 17.96 102 VAL A O 1
ATOM 810 N N . ASP A 1 106 ? -11.542 23.986 7.638 1.00 17.91 103 ASP A N 1
ATOM 811 C CA . ASP A 1 106 ? -11.454 25.423 7.360 1.00 18.07 103 ASP A CA 1
ATOM 812 C C . ASP A 1 106 ? -10.580 26.182 8.351 1.00 19.09 103 ASP A C 1
ATOM 813 O O . ASP A 1 106 ? -10.302 25.701 9.444 1.00 18.75 103 ASP A O 1
ATOM 818 N N . SER A 1 107 ? -10.166 27.381 7.961 1.00 17.73 104 SER A N 1
ATOM 819 C CA . SER A 1 107 ? -9.395 28.254 8.841 1.00 17.02 104 SER A CA 1
ATOM 820 C C . SER A 1 107 ? -10.312 29.222 9.578 1.00 17.17 104 SER A C 1
ATOM 821 O O . SER A 1 107 ? -11.515 29.270 9.313 1.00 18.23 104 SER A O 1
ATOM 824 N N . GLU A 1 108 ? -9.746 29.990 10.506 1.00 18.04 105 GLU A N 1
ATOM 825 C CA . GLU A 1 108 ? -10.529 30.977 11.253 1.00 18.40 105 GLU A CA 1
ATOM 826 C C . GLU A 1 108 ? -9.983 32.395 11.076 1.00 18.67 105 GLU A C 1
ATOM 827 O O . GLU A 1 108 ? -9.244 32.664 10.134 1.00 18.90 105 GLU A O 1
ATOM 833 N N . ASN A 1 109 ? -10.343 33.297 11.984 1.00 18.41 106 ASN A N 1
ATOM 834 C CA . ASN A 1 109 ? -10.028 34.718 11.823 1.00 17.63 106 ASN A CA 1
ATOM 835 C C . ASN A 1 109 ? -8.548 35.044 11.557 1.00 16.38 106 ASN A C 1
ATOM 836 O O . ASN A 1 109 ? -8.243 36.006 10.869 1.00 18.21 106 ASN A O 1
ATOM 841 N N . GLY A 1 110 ? -7.636 34.236 12.096 1.00 17.88 107 GLY A N 1
ATOM 842 C CA . GLY A 1 110 ? -6.215 34.521 11.985 1.00 18.77 107 GLY A CA 1
ATOM 843 C C . GLY A 1 110 ? -5.448 33.611 11.036 1.00 18.68 107 GLY A C 1
ATOM 844 O O . GLY A 1 110 ? -4.240 33.487 11.152 1.00 17.47 107 GLY A O 1
ATOM 845 N N . TYR A 1 111 ? -6.156 32.983 10.104 1.00 17.57 108 TYR A N 1
ATOM 846 C CA . TYR A 1 111 ? -5.539 32.129 9.080 1.00 16.57 108 TYR A CA 1
ATOM 847 C C . TYR A 1 111 ? -5.079 30.758 9.587 1.00 16.80 108 TYR A C 1
ATOM 848 O O . TYR A 1 111 ? -4.349 30.058 8.878 1.00 17.84 108 TYR A O 1
ATOM 857 N N . VAL A 1 112 ? -5.472 30.374 10.802 1.00 18.70 109 VAL A N 1
ATOM 858 C CA . VAL A 1 112 ? -5.078 29.059 11.311 1.00 17.58 109 VAL A CA 1
ATOM 859 C C . VAL A 1 112 ? -6.272 28.117 11.372 1.00 17.47 109 VAL A C 1
ATOM 860 O O . VAL A 1 112 ? -7.419 28.543 11.253 1.00 20.23 109 VAL A O 1
ATOM 864 N N . ILE A 1 113 ? -5.993 26.835 11.552 1.00 18.01 110 ILE A N 1
ATOM 865 C CA . ILE A 1 113 ? -7.036 25.811 11.568 1.00 19.25 110 ILE A CA 1
ATOM 866 C C . ILE A 1 113 ? -8.104 26.098 12.635 1.00 20.11 110 ILE A C 1
ATOM 867 O O . ILE A 1 113 ? -7.786 26.446 13.779 1.00 18.10 110 ILE A O 1
ATOM 872 N N . ASP A 1 114 ? -9.375 25.971 12.258 1.00 20.07 111 ASP A N 1
ATOM 873 C CA . ASP A 1 114 ? -10.469 26.279 13.180 1.00 17.83 111 ASP A CA 1
ATOM 874 C C . ASP A 1 114 ? -10.710 25.100 14.122 1.00 16.68 111 ASP A C 1
ATOM 875 O O . ASP A 1 114 ? -11.187 24.056 13.697 1.00 19.35 111 ASP A O 1
ATOM 880 N N . PRO A 1 115 ? -10.380 25.261 15.414 1.00 20.50 112 PRO A N 1
ATOM 881 C CA . PRO A 1 115 ? -10.475 24.098 16.310 1.00 21.62 112 PRO A CA 1
ATOM 882 C C . PRO A 1 115 ? -11.891 23.530 16.370 1.00 22.71 112 PRO A C 1
ATOM 883 O O . PRO A 1 115 ? -12.067 22.330 16.580 1.00 25.25 112 PRO A O 1
ATOM 887 N N . GLU A 1 116 ? -12.889 24.384 16.182 1.00 23.34 113 GLU A N 1
ATOM 888 C CA . GLU A 1 116 ? -14.284 23.962 16.276 1.00 24.84 113 GLU A CA 1
ATOM 889 C C . GLU A 1 116 ? -14.742 23.099 15.098 1.00 26.69 113 GLU A C 1
ATOM 890 O O . GLU A 1 116 ? -15.844 22.544 15.126 1.00 28.26 113 GLU A O 1
ATOM 896 N N A LYS A 1 117 ? -13.903 22.986 14.074 0.38 24.98 114 LYS A N 1
ATOM 897 N N B LYS A 1 117 ? -13.897 23.000 14.072 0.62 25.00 114 LYS A N 1
ATOM 898 C CA A LYS A 1 117 ? -14.259 22.234 12.875 0.38 24.51 114 LYS A CA 1
ATOM 899 C CA B LYS A 1 117 ? -14.223 22.265 12.852 0.62 24.66 114 LYS A CA 1
ATOM 900 C C A LYS A 1 117 ? -13.480 20.927 12.755 0.38 23.10 114 LYS A C 1
ATOM 901 C C B LYS A 1 117 ? -13.468 20.941 12.747 0.62 23.09 114 LYS A C 1
ATOM 902 O O A LYS A 1 117 ? -13.691 20.154 11.819 0.38 22.89 114 LYS A O 1
ATOM 903 O O B LYS A 1 117 ? -13.680 20.170 11.809 0.62 22.77 114 LYS A O 1
ATOM 914 N N . ILE A 1 118 ? -12.576 20.686 13.697 1.00 21.34 115 ILE A N 1
ATOM 915 C CA . ILE A 1 118 ? -11.735 19.494 13.649 1.00 21.80 115 ILE A CA 1
ATOM 916 C C . ILE A 1 118 ? -12.464 18.167 13.929 1.00 23.50 115 ILE A C 1
ATOM 917 O O . ILE A 1 118 ? -12.316 17.208 13.178 1.00 24.97 115 ILE A O 1
ATOM 922 N N . GLU A 1 119 ? -13.257 18.110 14.994 1.00 25.68 116 GLU A N 1
ATOM 923 C CA . GLU A 1 119 ? -13.905 16.851 15.365 1.00 28.19 116 GLU A CA 1
ATOM 924 C C . GLU A 1 119 ? -14.789 16.265 14.263 1.00 29.73 116 GLU A C 1
ATOM 925 O O . GLU A 1 119 ? -14.837 15.051 14.077 1.00 31.60 116 GLU A O 1
ATOM 931 N N . ALA A 1 120 ? -15.489 17.126 13.536 1.00 28.26 117 ALA A N 1
ATOM 932 C CA . ALA A 1 120 ? -16.363 16.664 12.466 1.00 29.50 117 ALA A CA 1
ATOM 933 C C . ALA A 1 120 ? -15.583 15.923 11.384 1.00 30.09 117 ALA A C 1
ATOM 934 O O . ALA A 1 120 ? -16.149 15.097 10.661 1.00 32.22 117 ALA A O 1
ATOM 936 N N . ALA A 1 121 ? -14.287 16.213 11.270 1.00 26.27 118 ALA A N 1
ATOM 937 C CA . ALA A 1 121 ? -13.471 15.589 10.231 1.00 25.25 118 ALA A CA 1
ATOM 938 C C . ALA A 1 121 ? -12.803 14.283 10.676 1.00 25.04 118 ALA A C 1
ATOM 939 O O . ALA A 1 121 ? -12.179 13.591 9.866 1.00 25.81 118 ALA A O 1
ATOM 941 N N . ILE A 1 122 ? -12.937 13.940 11.953 1.00 25.17 119 ILE A N 1
ATOM 942 C CA . ILE A 1 122 ? -12.298 12.737 12.477 1.00 23.73 119 ILE A CA 1
ATOM 943 C C . ILE A 1 122 ? -13.026 11.470 12.033 1.00 28.55 119 ILE A C 1
ATOM 944 O O . ILE A 1 122 ? -14.257 11.412 12.043 1.00 30.80 119 ILE A O 1
ATOM 949 N N . THR A 1 123 ? -12.255 10.463 11.633 1.00 28.47 120 THR A N 1
ATOM 950 C CA . THR A 1 123 ? -12.807 9.163 11.266 1.00 30.26 120 THR A CA 1
ATOM 951 C C . THR A 1 123 ? -11.996 8.046 11.914 1.00 31.34 120 THR A C 1
ATOM 952 O O . THR A 1 123 ? -11.030 8.299 12.640 1.00 30.13 120 THR A O 1
ATOM 956 N N A ASP A 1 124 ? -12.394 6.808 11.644 0.61 33.27 121 ASP A N 1
ATOM 957 N N B ASP A 1 124 ? -12.386 6.810 11.629 0.39 33.32 121 ASP A N 1
ATOM 958 C CA A ASP A 1 124 ? -11.663 5.634 12.108 0.61 34.20 121 ASP A CA 1
ATOM 959 C CA B ASP A 1 124 ? -11.670 5.638 12.113 0.39 34.25 121 ASP A CA 1
ATOM 960 C C A ASP A 1 124 ? -10.225 5.622 11.595 0.61 31.94 121 ASP A C 1
ATOM 961 C C B ASP A 1 124 ? -10.243 5.580 11.561 0.39 31.93 121 ASP A C 1
ATOM 962 O O A ASP A 1 124 ? -9.359 4.954 12.161 0.61 31.94 121 ASP A O 1
ATOM 963 O O B ASP A 1 124 ? -9.398 4.848 12.078 0.39 31.90 121 ASP A O 1
ATOM 972 N N . LYS A 1 125 ? -9.976 6.352 10.513 1.00 27.48 122 LYS A N 1
ATOM 973 C CA . LYS A 1 125 ? -8.669 6.322 9.863 1.00 25.39 122 LYS A CA 1
ATOM 974 C C . LYS A 1 125 ? -7.730 7.431 10.319 1.00 24.86 122 LYS A C 1
ATOM 975 O O . LYS A 1 125 ? -6.533 7.394 10.016 1.00 24.51 122 LYS A O 1
ATOM 981 N N . THR A 1 126 ? -8.269 8.419 11.027 1.00 23.60 123 THR A N 1
ATOM 982 C CA . THR A 1 126 ? -7.463 9.552 11.463 1.00 23.34 123 THR A CA 1
ATOM 983 C C . THR A 1 126 ? -6.401 9.069 12.441 1.00 24.67 123 THR A C 1
ATOM 984 O O . THR A 1 126 ? -6.698 8.317 13.372 1.00 24.04 123 THR A O 1
ATOM 988 N N . LYS A 1 127 ? -5.165 9.500 12.221 1.00 25.85 124 LYS A N 1
ATOM 989 C CA . LYS A 1 127 ? -4.058 9.156 13.105 1.00 25.65 124 LYS A CA 1
ATOM 990 C C . LYS A 1 127 ? -3.398 10.400 13.689 1.00 23.11 124 LYS A C 1
ATOM 991 O O . LYS A 1 127 ? -2.729 10.315 14.711 1.00 23.69 124 LYS A O 1
ATOM 997 N N . ALA A 1 128 ? -3.576 11.548 13.037 1.00 19.22 125 ALA A N 1
ATOM 998 C CA . ALA A 1 128 ? -2.933 12.771 13.504 1.00 20.70 125 ALA A CA 1
ATOM 999 C C . ALA A 1 128 ? -3.633 14.043 13.047 1.00 21.13 125 ALA A C 1
ATOM 1000 O O . ALA A 1 128 ? -4.386 14.042 12.070 1.00 19.18 125 ALA A O 1
ATOM 1002 N N . ILE A 1 129 ? -3.371 15.123 13.773 1.00 19.12 126 ILE A N 1
ATOM 1003 C CA . ILE A 1 129 ? -3.736 16.462 13.351 1.00 20.38 126 ILE A CA 1
ATOM 1004 C C . ILE A 1 129 ? -2.434 17.189 13.072 1.00 21.41 126 ILE A C 1
ATOM 1005 O O . ILE A 1 129 ? -1.479 17.076 13.842 1.00 21.18 126 ILE A O 1
ATOM 1018 N N . PRO A 1 131 ? -1.659 20.852 12.645 1.00 17.49 128 PRO A N 1
ATOM 1019 C CA . PRO A 1 131 ? -1.932 22.287 12.594 1.00 17.24 128 PRO A CA 1
ATOM 1020 C C . PRO A 1 131 ? -0.806 23.001 11.862 1.00 18.16 128 PRO A C 1
ATOM 1021 O O . PRO A 1 131 ? 0.338 22.554 11.920 1.00 18.32 128 PRO A O 1
ATOM 1025 N N . VAL A 1 132 ? -1.122 24.094 11.173 1.00 17.59 129 VAL A N 1
ATOM 1026 C CA . VAL A 1 132 ? -0.102 24.885 10.506 1.00 15.16 129 VAL A CA 1
ATOM 1027 C C . VAL A 1 132 ? -0.039 26.233 11.198 1.00 16.03 129 VAL A C 1
ATOM 1028 O O . VAL A 1 132 ? -1.058 26.900 11.368 1.00 15.76 129 VAL A O 1
ATOM 1032 N N . HIS A 1 133 ? 1.157 26.633 11.604 1.00 15.92 130 HIS A N 1
ATOM 1033 C CA . HIS A 1 133 ? 1.316 27.913 12.278 1.00 16.61 130 HIS A CA 1
ATOM 1034 C C . HIS A 1 133 ? 1.473 28.960 11.187 1.00 15.88 130 HIS A C 1
ATOM 1035 O O . HIS A 1 133 ? 2.525 29.579 11.017 1.00 16.22 130 HIS A O 1
ATOM 1042 N N . TYR A 1 134 ? 0.383 29.146 10.452 1.00 16.26 131 TYR A N 1
ATOM 1043 C CA . TYR A 1 134 ? 0.398 29.814 9.151 1.00 16.65 131 TYR A CA 1
ATOM 1044 C C . TYR A 1 134 ? 0.526 31.336 9.246 1.00 16.61 131 TYR A C 1
ATOM 1045 O O . TYR A 1 134 ? -0.135 31.971 10.071 1.00 16.24 131 TYR A O 1
ATOM 1054 N N . THR A 1 135 ? 1.366 31.896 8.375 1.00 17.36 132 THR A N 1
ATOM 1055 C CA . THR A 1 135 ? 1.763 33.317 8.365 1.00 16.30 132 THR A CA 1
ATOM 1056 C C . THR A 1 135 ? 2.620 33.712 9.563 1.00 15.10 132 THR A C 1
ATOM 1057 O O . THR A 1 135 ? 3.016 34.870 9.683 1.00 15.04 132 THR A O 1
ATOM 1061 N N . GLY A 1 136 ? 2.907 32.749 10.437 1.00 16.21 133 GLY A N 1
ATOM 1062 C CA . GLY A 1 136 ? 3.608 33.034 11.676 1.00 16.79 133 GLY A CA 1
ATOM 1063 C C . GLY A 1 136 ? 2.702 33.078 12.894 1.00 15.06 133 GLY A C 1
ATOM 1064 O O . GLY A 1 136 ? 3.183 33.209 14.015 1.00 15.49 133 GLY A O 1
ATOM 1065 N N . ASN A 1 137 ? 1.390 33.003 12.674 1.00 15.14 134 ASN A N 1
ATOM 1066 C CA . ASN A 1 137 ? 0.429 32.910 13.769 1.00 16.82 134 ASN A CA 1
ATOM 1067 C C . ASN A 1 137 ? 0.536 31.505 14.349 1.00 16.89 134 ASN A C 1
ATOM 1068 O O . ASN A 1 137 ? 0.913 30.573 13.639 1.00 17.21 134 ASN A O 1
ATOM 1073 N N . ILE A 1 138 ? 0.230 31.351 15.633 1.00 15.42 135 ILE A N 1
ATOM 1074 C CA . ILE A 1 138 ? 0.247 30.030 16.246 1.00 16.91 135 ILE A CA 1
ATOM 1075 C C . ILE A 1 138 ? -1.177 29.504 16.320 1.00 19.64 135 ILE A C 1
ATOM 1076 O O . ILE A 1 138 ? -2.074 30.199 16.802 1.00 18.73 135 ILE A O 1
ATOM 1081 N N . ALA A 1 139 ? -1.392 28.283 15.835 1.00 19.44 136 ALA A N 1
ATOM 1082 C CA . ALA A 1 139 ? -2.689 27.633 16.003 1.00 18.58 136 ALA A CA 1
ATOM 1083 C C . ALA A 1 139 ? -3.051 27.518 17.491 1.00 18.85 136 ALA A C 1
ATOM 1084 O O . ALA A 1 139 ? -2.184 27.626 18.368 1.00 20.40 136 ALA A O 1
ATOM 1086 N N . ASP A 1 140 ? -4.334 27.316 17.779 1.00 18.42 137 ASP A N 1
ATOM 1087 C CA . ASP A 1 140 ? -4.811 27.266 19.160 1.00 21.13 137 ASP A CA 1
ATOM 1088 C C . ASP A 1 140 ? -4.468 25.909 19.751 1.00 23.59 137 ASP A C 1
ATOM 1089 O O . ASP A 1 140 ? -5.314 25.006 19.821 1.00 23.15 137 ASP A O 1
ATOM 1102 N N . PRO A 1 142 ? -3.662 24.636 22.827 1.00 23.40 139 PRO A N 1
ATOM 1103 C CA . PRO A 1 142 ? -4.347 23.992 23.956 1.00 26.04 139 PRO A CA 1
ATOM 1104 C C . PRO A 1 142 ? -5.663 23.336 23.525 1.00 26.33 139 PRO A C 1
ATOM 1105 O O . PRO A 1 142 ? -5.992 22.2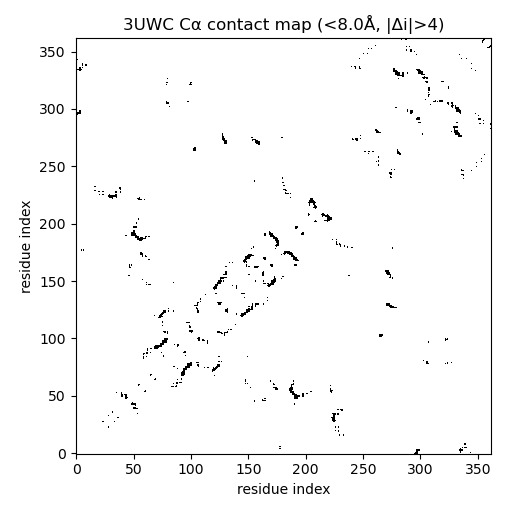43 24.000 1.00 25.14 139 PRO A O 1
ATOM 1109 N N . ALA A 1 143 ? -6.404 23.990 22.636 1.00 23.23 140 ALA A N 1
ATOM 1110 C CA . ALA A 1 143 ? -7.661 23.423 22.145 1.00 24.97 140 ALA A CA 1
ATOM 1111 C C . ALA A 1 143 ? -7.404 22.179 21.307 1.00 25.84 140 ALA A C 1
ATOM 1112 O O . ALA A 1 143 ? -8.118 21.182 21.415 1.00 26.10 140 ALA A O 1
ATOM 1114 N N . LEU A 1 144 ? -6.389 22.248 20.454 1.00 21.63 141 LEU A N 1
ATOM 1115 C CA . LEU A 1 144 ? -6.044 21.108 19.625 1.00 23.12 141 LEU A CA 1
ATOM 1116 C C . LEU A 1 144 ? -5.551 19.933 20.455 1.00 25.55 141 LEU A C 1
ATOM 1117 O O . LEU A 1 144 ? -5.899 18.788 20.174 1.00 25.25 141 LEU A O 1
ATOM 1122 N N . ALA A 1 145 ? -4.742 20.213 21.475 1.00 24.79 142 ALA A N 1
ATOM 1123 C CA . ALA A 1 145 ? -4.238 19.160 22.351 1.00 25.07 142 ALA A CA 1
ATOM 1124 C C . ALA A 1 145 ? -5.398 18.417 23.028 1.00 26.91 142 ALA A C 1
ATOM 1125 O O . ALA A 1 145 ? -5.386 17.194 23.134 1.00 26.46 142 ALA A O 1
ATOM 1127 N N . LYS A 1 146 ? -6.400 19.167 23.475 1.00 27.27 143 LYS A N 1
ATOM 1128 C CA . LYS A 1 146 ? -7.575 18.579 24.115 1.00 31.02 143 LYS A CA 1
ATOM 1129 C C . LYS A 1 146 ? -8.289 17.616 23.172 1.00 29.04 143 LYS A C 1
ATOM 1130 O O . LYS A 1 146 ? -8.634 16.497 23.553 1.00 27.82 143 LYS A O 1
ATOM 1136 N N . ILE A 1 147 ? -8.501 18.059 21.936 1.00 26.52 144 ILE A N 1
ATOM 1137 C CA . ILE A 1 147 ? -9.148 17.237 20.919 1.00 24.42 144 ILE A CA 1
ATOM 1138 C C . ILE A 1 147 ? -8.321 15.991 20.603 1.00 26.03 144 ILE A C 1
ATOM 1139 O O . ILE A 1 147 ? -8.858 14.888 20.507 1.00 27.15 144 ILE A O 1
ATOM 1144 N N . ALA A 1 148 ? -7.010 16.167 20.456 1.00 23.36 145 ALA A N 1
ATOM 1145 C CA . ALA A 1 148 ? -6.124 15.051 20.139 1.00 25.19 145 ALA A CA 1
ATOM 1146 C C . ALA A 1 148 ? -6.132 14.001 21.243 1.00 29.55 145 ALA A C 1
ATOM 1147 O O . ALA A 1 148 ? -6.168 12.799 20.971 1.00 29.40 145 ALA A O 1
ATOM 1149 N N . LYS A 1 149 ? -6.088 14.463 22.490 1.00 29.02 146 LYS A N 1
ATOM 1150 C CA . LYS A 1 149 ? -6.114 13.566 23.637 1.00 32.92 146 LYS A CA 1
ATOM 1151 C C . LYS A 1 149 ? -7.427 12.789 23.674 1.00 34.15 146 LYS A C 1
ATOM 1152 O O . LYS A 1 149 ? -7.436 11.574 23.865 1.00 33.57 146 LYS A O 1
ATOM 1158 N N . LYS A 1 150 ? -8.536 13.494 23.474 1.00 32.79 147 LYS A N 1
ATOM 1159 C CA . LYS A 1 150 ? -9.847 12.858 23.503 1.00 32.15 147 LYS A CA 1
ATOM 1160 C C . LYS A 1 150 ? -9.956 11.723 22.483 1.00 30.16 147 LYS A C 1
ATOM 1161 O O . LYS A 1 150 ? -10.579 10.698 22.758 1.00 29.05 147 LYS A O 1
ATOM 1167 N N . HIS A 1 151 ? -9.334 11.898 21.317 1.00 29.71 148 HIS A N 1
ATOM 1168 C CA . HIS A 1 151 ? -9.469 10.939 20.222 1.00 29.51 148 HIS A CA 1
ATOM 1169 C C . HIS A 1 151 ? -8.201 10.129 19.964 1.00 28.68 148 HIS A C 1
ATOM 1170 O O . HIS A 1 151 ? -8.079 9.475 18.928 1.00 30.24 148 HIS A O 1
ATOM 1177 N N A ASN A 1 152 ? -7.261 10.175 20.904 0.54 27.82 149 ASN A N 1
ATOM 1178 N N B ASN A 1 152 ? -7.263 10.185 20.906 0.46 27.94 149 ASN A N 1
ATOM 1179 C CA A ASN A 1 152 ? -6.018 9.418 20.773 0.54 28.69 149 ASN A CA 1
ATOM 1180 C CA B ASN A 1 152 ? -6.015 9.437 20.798 0.46 28.69 149 ASN A CA 1
ATOM 1181 C C A ASN A 1 152 ? -5.293 9.680 19.459 0.54 26.79 149 ASN A C 1
ATOM 1182 C C B ASN A 1 152 ? -5.297 9.682 19.472 0.46 26.83 149 ASN A C 1
ATOM 1183 O O A ASN A 1 152 ? -4.923 8.743 18.750 0.54 26.41 149 ASN A O 1
ATOM 1184 O O B ASN A 1 152 ? -4.939 8.737 18.767 0.46 26.45 149 ASN A O 1
ATOM 1193 N N . LEU A 1 153 ? -5.091 10.951 19.136 1.00 25.80 150 LEU A N 1
ATOM 1194 C CA . LEU A 1 153 ? -4.427 11.317 17.887 1.00 22.97 150 LEU A CA 1
ATOM 1195 C C . LEU A 1 153 ? -3.060 11.936 18.173 1.00 23.08 150 LEU A C 1
ATOM 1196 O O . LEU A 1 153 ? -2.873 12.595 19.202 1.00 23.02 150 LEU A O 1
ATOM 1201 N N . HIS A 1 154 ? -2.109 11.710 17.270 1.00 21.71 151 HIS A N 1
ATOM 1202 C CA . HIS A 1 154 ? -0.815 12.373 17.341 1.00 21.10 151 HIS A CA 1
ATOM 1203 C C . HIS A 1 154 ? -0.962 13.790 16.828 1.00 21.49 151 HIS A C 1
ATOM 1204 O O . HIS A 1 154 ? -1.884 14.092 16.072 1.00 21.89 151 HIS A O 1
ATOM 1211 N N . ILE A 1 155 ? -0.036 14.652 17.228 1.00 21.50 152 ILE A N 1
ATOM 1212 C CA . ILE A 1 155 ? 0.050 15.984 16.660 1.00 21.30 152 ILE A CA 1
ATOM 1213 C C . ILE A 1 155 ? 1.428 16.193 16.041 1.00 19.81 152 ILE A C 1
ATOM 1214 O O . ILE A 1 155 ? 2.452 15.889 16.657 1.00 19.42 152 ILE A O 1
ATOM 1219 N N . VAL A 1 156 ? 1.452 16.690 14.812 1.00 18.88 153 VAL A N 1
ATOM 1220 C CA . VAL A 1 156 ? 2.697 17.135 14.207 1.00 18.53 153 VAL A CA 1
ATOM 1221 C C . VAL A 1 156 ? 2.502 18.610 13.903 1.00 16.08 153 VAL A C 1
ATOM 1222 O O . VAL A 1 156 ? 1.574 18.970 13.184 1.00 17.89 153 VAL A O 1
ATOM 1226 N N . GLU A 1 157 ? 3.347 19.472 14.452 1.00 15.62 154 GLU A N 1
ATOM 1227 C CA . GLU A 1 157 ? 3.177 20.906 14.208 1.00 15.75 154 GLU A CA 1
ATOM 1228 C C . GLU A 1 157 ? 3.921 21.355 12.956 1.00 15.29 154 GLU A C 1
ATOM 1229 O O . GLU A 1 157 ? 5.138 21.197 12.855 1.00 18.66 154 GLU A O 1
ATOM 1235 N N . ASP A 1 158 ? 3.199 21.933 12.005 1.00 17.70 155 ASP A N 1
ATOM 1236 C CA . ASP A 1 158 ? 3.869 22.525 10.847 1.00 15.82 155 ASP A CA 1
ATOM 1237 C C . ASP A 1 158 ? 4.252 23.948 11.203 1.00 18.18 155 ASP A C 1
ATOM 1238 O O . ASP A 1 158 ? 3.439 24.873 11.077 1.00 16.91 155 ASP A O 1
ATOM 1243 N N . ALA A 1 159 ? 5.484 24.119 11.679 1.00 16.87 156 ALA A N 1
ATOM 1244 C CA . ALA A 1 159 ? 5.972 25.439 12.073 1.00 16.49 156 ALA A CA 1
ATOM 1245 C C . ALA A 1 159 ? 6.909 26.049 11.033 1.00 19.32 156 ALA A C 1
ATOM 1246 O O . ALA A 1 159 ? 7.808 26.821 11.386 1.00 19.07 156 ALA A O 1
ATOM 1248 N N . CYS A 1 160 ? 6.734 25.708 9.758 1.00 16.56 157 CYS A N 1
ATOM 1249 C CA . CYS A 1 160 ? 7.722 26.138 8.761 1.00 17.66 157 CYS A CA 1
ATOM 1250 C C . CYS A 1 160 ? 7.747 27.645 8.491 1.00 19.97 157 CYS A C 1
ATOM 1251 O O . CYS A 1 160 ? 8.623 28.140 7.772 1.00 22.77 157 CYS A O 1
ATOM 1254 N N . GLN A 1 161 ? 6.775 28.361 9.034 1.00 19.30 158 GLN A N 1
ATOM 1255 C CA . GLN A 1 161 ? 6.778 29.820 8.970 1.00 20.13 158 GLN A CA 1
ATOM 1256 C C . GLN A 1 161 ? 6.886 30.433 10.356 1.00 19.93 158 GLN A C 1
ATOM 1257 O O . GLN A 1 161 ? 6.437 31.561 10.562 1.00 22.52 158 GLN A O 1
ATOM 1263 N N . THR A 1 162 ? 7.492 29.714 11.303 1.00 14.14 159 THR A N 1
ATOM 1264 C CA . THR A 1 162 ? 7.230 30.037 12.707 1.00 15.73 159 THR A CA 1
ATOM 1265 C C . THR A 1 162 ? 8.375 29.770 13.694 1.00 15.27 159 THR A C 1
ATOM 1266 O O . THR A 1 162 ? 8.147 29.345 14.833 1.00 15.99 159 THR A O 1
ATOM 1270 N N . ILE A 1 163 ? 9.602 30.026 13.258 1.00 15.94 160 ILE A N 1
ATOM 1271 C CA . ILE A 1 163 ? 10.742 29.964 14.169 1.00 16.39 160 ILE A CA 1
ATOM 1272 C C . ILE A 1 163 ? 10.536 30.988 15.290 1.00 18.55 160 ILE A C 1
ATOM 1273 O O . ILE A 1 163 ? 10.222 32.146 15.017 1.00 19.07 160 ILE A O 1
ATOM 1278 N N . LEU A 1 164 ? 10.700 30.539 16.539 1.00 17.65 161 LEU A N 1
ATOM 1279 C CA . LEU A 1 164 ? 10.481 31.343 17.749 1.00 20.45 161 LEU A CA 1
ATOM 1280 C C . LEU A 1 164 ? 9.005 31.452 18.151 1.00 19.57 161 LEU A C 1
ATOM 1281 O O . LEU A 1 164 ? 8.667 32.162 19.092 1.00 18.09 161 LEU A O 1
ATOM 1286 N N . GLY A 1 165 ? 8.129 30.745 17.443 1.00 18.01 162 GLY A N 1
ATOM 1287 C CA . GLY A 1 165 ? 6.717 30.783 17.778 1.00 16.39 162 GLY A CA 1
ATOM 1288 C C . GLY A 1 165 ? 6.457 30.271 19.185 1.00 17.36 162 GLY A C 1
ATOM 1289 O O . GLY A 1 165 ? 7.133 29.360 19.650 1.00 19.07 162 GLY A O 1
ATOM 1290 N N . ARG A 1 166 ? 5.463 30.846 19.860 1.00 18.60 163 ARG A N 1
ATOM 1291 C CA . ARG A 1 166 ? 5.254 30.558 21.277 1.00 16.97 163 ARG A CA 1
ATOM 1292 C C . ARG A 1 166 ? 3.880 31.034 21.731 1.00 18.44 163 ARG A C 1
ATOM 1293 O O . ARG A 1 166 ? 3.342 32.000 21.186 1.00 18.55 163 ARG A O 1
ATOM 1301 N N . ILE A 1 167 ? 3.299 30.338 22.706 1.00 17.21 164 ILE A N 1
ATOM 1302 C CA . ILE A 1 167 ? 2.108 30.834 23.397 1.00 16.64 164 ILE A CA 1
ATOM 1303 C C . ILE A 1 167 ? 2.445 30.913 24.881 1.00 18.69 164 ILE A C 1
ATOM 1304 O O . ILE A 1 167 ? 2.601 29.890 25.543 1.00 20.17 164 ILE A O 1
ATOM 1309 N N . ASN A 1 168 ? 2.587 32.134 25.387 1.00 18.67 165 ASN A N 1
ATOM 1310 C CA . ASN A 1 168 ? 3.036 32.354 26.759 1.00 16.36 165 ASN A CA 1
ATOM 1311 C C . ASN A 1 168 ? 4.232 31.484 27.131 1.00 16.43 165 ASN A C 1
ATOM 1312 O O . ASN A 1 168 ? 5.305 31.657 26.567 1.00 19.00 165 ASN A O 1
ATOM 1317 N N . ASP A 1 169 ? 4.046 30.550 28.065 1.00 16.09 166 ASP A N 1
ATOM 1318 C CA . ASP A 1 169 ? 5.151 29.730 28.571 1.00 17.33 166 ASP A CA 1
ATOM 1319 C C . ASP A 1 169 ? 5.590 28.583 27.653 1.00 17.95 166 ASP A C 1
ATOM 1320 O O . ASP A 1 169 ? 6.597 27.925 27.925 1.00 18.86 166 ASP A O 1
ATOM 1325 N N . LYS A 1 170 ? 4.840 28.323 26.583 1.00 17.07 167 LYS A N 1
ATOM 1326 C CA . LYS A 1 170 ? 5.116 27.155 25.746 1.00 20.15 167 LYS A CA 1
ATOM 1327 C C . LYS A 1 170 ? 5.513 27.504 24.309 1.00 15.65 167 LYS A C 1
ATOM 1328 O O . LYS A 1 170 ? 4.721 28.059 23.553 1.00 17.38 167 LYS A O 1
ATOM 1334 N N . PHE A 1 171 ? 6.734 27.148 23.933 1.00 17.33 168 PHE A N 1
ATOM 1335 C CA . PHE A 1 171 ? 7.162 27.319 22.543 1.00 16.83 168 PHE A CA 1
ATOM 1336 C C . PHE A 1 171 ? 6.494 26.284 21.643 1.00 17.26 168 PHE A C 1
ATOM 1337 O O . PHE A 1 171 ? 6.123 25.196 22.106 1.00 20.32 168 PHE A O 1
ATOM 1345 N N . VAL A 1 172 ? 6.360 26.607 20.354 1.00 13.76 169 VAL A N 1
ATOM 1346 C CA . VAL A 1 172 ? 5.951 25.608 19.375 1.00 13.22 169 VAL A CA 1
ATOM 1347 C C . VAL A 1 172 ? 6.828 24.377 19.573 1.00 17.88 169 VAL A C 1
ATOM 1348 O O . VAL A 1 172 ? 8.018 24.497 19.895 1.00 19.24 169 VAL A O 1
ATOM 1352 N N . GLY A 1 173 ? 6.235 23.198 19.415 1.00 18.20 170 GLY A N 1
ATOM 1353 C CA . GLY A 1 173 ? 6.914 21.957 19.746 1.00 18.56 170 GLY A CA 1
ATOM 1354 C C . GLY A 1 173 ? 6.502 21.414 21.105 1.00 19.51 170 GLY A C 1
ATOM 1355 O O . GLY A 1 173 ? 6.850 20.292 21.466 1.00 19.79 170 GLY A O 1
ATOM 1356 N N . SER A 1 174 ? 5.763 22.213 21.865 1.00 19.10 171 SER A N 1
ATOM 1357 C CA . SER A 1 174 ? 5.346 21.801 23.206 1.00 18.43 171 SER A CA 1
ATOM 1358 C C . SER A 1 174 ? 4.220 20.784 23.174 1.00 19.57 171 SER A C 1
ATOM 1359 O O . SER A 1 174 ? 4.005 20.063 24.155 1.00 23.22 171 SER A O 1
ATOM 1362 N N . TRP A 1 175 ? 3.495 20.741 22.060 1.00 19.59 172 TRP A N 1
ATOM 1363 C CA . TRP A 1 175 ? 2.263 19.958 21.977 1.00 21.80 172 TRP A CA 1
ATOM 1364 C C . TRP A 1 175 ? 2.370 18.717 21.081 1.00 26.84 172 TRP A C 1
ATOM 1365 O O . TRP A 1 175 ? 1.837 17.657 21.413 1.00 31.11 172 TRP A O 1
ATOM 1376 N N . GLY A 1 176 ? 3.033 18.852 19.942 1.00 27.54 173 GLY A N 1
ATOM 1377 C CA . GLY A 1 176 ? 3.184 17.731 19.026 1.00 25.19 173 GLY A CA 1
ATOM 1378 C C . GLY A 1 176 ? 4.339 16.819 19.413 1.00 24.12 173 GLY A C 1
ATOM 1379 O O . GLY A 1 176 ? 5.246 17.233 20.136 1.00 23.52 173 GLY A O 1
ATOM 1380 N N . GLN A 1 177 ? 4.314 15.575 18.946 1.00 20.85 174 GLN A N 1
ATOM 1381 C CA . GLN A 1 177 ? 5.494 14.724 19.073 1.00 20.38 174 GLN A CA 1
ATOM 1382 C C . GLN A 1 177 ? 6.654 15.379 18.342 1.00 18.93 174 GLN A C 1
ATOM 1383 O O . GLN A 1 177 ? 7.808 15.239 18.741 1.00 20.92 174 GLN A O 1
ATOM 1389 N N . PHE A 1 178 ? 6.330 16.087 17.262 1.00 16.20 175 PHE A N 1
ATOM 1390 C CA . PHE A 1 178 ? 7.320 16.819 16.471 1.00 15.94 175 PHE A CA 1
ATOM 1391 C C . PHE A 1 178 ? 6.823 18.211 16.122 1.00 17.97 175 PHE A C 1
ATOM 1392 O O . PHE A 1 178 ? 5.615 18.432 15.990 1.00 18.40 175 PHE A O 1
ATOM 1400 N N . ALA A 1 179 ? 7.761 19.143 15.967 1.00 16.68 176 ALA A N 1
ATOM 1401 C CA . ALA A 1 179 ? 7.491 20.404 15.296 1.00 15.17 176 ALA A CA 1
ATOM 1402 C C . ALA A 1 179 ? 8.523 20.554 14.192 1.00 16.93 176 ALA A C 1
ATOM 1403 O O . ALA A 1 179 ? 9.707 20.291 14.411 1.00 14.68 176 ALA A O 1
ATOM 1405 N N . CYS A 1 180 ? 8.069 20.962 13.009 1.00 15.41 177 CYS A N 1
ATOM 1406 C CA . CYS A 1 180 ? 8.929 21.024 11.830 1.00 17.02 177 CYS A CA 1
ATOM 1407 C C . CYS A 1 180 ? 9.085 22.451 11.314 1.00 17.75 177 CYS A C 1
ATOM 1408 O O . CYS A 1 180 ? 8.122 23.214 11.287 1.00 19.83 177 CYS A O 1
ATOM 1411 N N . PHE A 1 181 ? 10.308 22.802 10.918 1.00 16.11 178 PHE A N 1
ATOM 1412 C CA . PHE A 1 181 ? 10.644 24.164 10.486 1.00 15.41 178 PHE A CA 1
ATOM 1413 C C . PHE A 1 181 ? 11.400 24.138 9.164 1.00 16.21 178 PHE A C 1
ATOM 1414 O O . PHE A 1 181 ? 11.880 23.084 8.757 1.00 15.45 178 PHE A O 1
ATOM 1422 N N . SER A 1 182 ? 11.545 25.315 8.541 1.00 16.72 179 SER A N 1
ATOM 1423 C CA . SER A 1 182 ? 12.261 25.497 7.267 1.00 16.18 179 SER A CA 1
ATOM 1424 C C . SER A 1 182 ? 13.241 26.660 7.386 1.00 19.86 179 SER A C 1
ATOM 1425 O O . SER A 1 182 ? 12.919 27.669 8.014 1.00 19.02 179 SER A O 1
ATOM 1428 N N . LEU A 1 183 ? 14.434 26.524 6.810 1.00 17.17 180 LEU A N 1
ATOM 1429 C CA . LEU A 1 183 ? 15.346 27.664 6.712 1.00 16.93 180 LEU A CA 1
ATOM 1430 C C . LEU A 1 183 ? 15.484 28.133 5.262 1.00 17.76 180 LEU A C 1
ATOM 1431 O O . LEU A 1 183 ? 16.403 28.883 4.926 1.00 18.64 180 LEU A O 1
ATOM 1436 N N . HIS A 1 184 ? 14.580 27.687 4.394 1.00 15.43 181 HIS A N 1
ATOM 1437 C CA . HIS A 1 184 ? 14.657 28.081 2.985 1.00 18.55 181 HIS A CA 1
ATOM 1438 C C . HIS A 1 184 ? 14.189 29.525 2.803 1.00 19.88 181 HIS A C 1
ATOM 1439 O O . HIS A 1 184 ? 13.115 29.898 3.275 1.00 20.12 181 HIS A O 1
ATOM 1446 N N . PRO A 1 185 ? 15.003 30.357 2.136 1.00 19.55 182 PRO A N 1
ATOM 1447 C CA . PRO A 1 185 ? 14.567 31.751 1.981 1.00 20.08 182 PRO A CA 1
ATOM 1448 C C . PRO A 1 185 ? 13.223 31.837 1.243 1.00 23.40 182 PRO A C 1
ATOM 1449 O O . PRO A 1 185 ? 12.988 31.061 0.305 1.00 21.98 182 PRO A O 1
ATOM 1453 N N . LEU A 1 186 ? 12.343 32.744 1.666 1.00 21.77 183 LEU A N 1
ATOM 1454 C CA . LEU A 1 186 ? 12.586 33.649 2.789 1.00 21.86 183 LEU A CA 1
ATOM 1455 C C . LEU A 1 186 ? 12.080 33.086 4.126 1.00 20.97 183 LEU A C 1
ATOM 1456 O O . LEU A 1 186 ? 10.993 32.517 4.179 1.00 22.58 183 LEU A O 1
ATOM 1461 N N . LYS A 1 187 ? 12.864 33.267 5.194 1.00 19.56 184 LYS A N 1
ATOM 1462 C CA . LYS A 1 187 ? 12.430 32.982 6.577 1.00 18.28 184 LYS A CA 1
ATOM 1463 C C . LYS A 1 187 ? 13.121 33.971 7.504 1.00 20.15 184 LYS A C 1
ATOM 1464 O O . LYS A 1 187 ? 14.140 34.556 7.132 1.00 20.36 184 LYS A O 1
ATOM 1470 N N . ASN A 1 188 ? 12.586 34.166 8.707 1.00 19.25 185 ASN A N 1
ATOM 1471 C CA . ASN A 1 188 ? 13.304 34.991 9.679 1.00 20.42 185 ASN A CA 1
ATOM 1472 C C . ASN A 1 188 ? 14.731 34.477 9.895 1.00 20.23 185 ASN A C 1
ATOM 1473 O O . ASN A 1 188 ? 15.660 35.262 10.058 1.00 18.64 185 ASN A O 1
ATOM 1478 N N . LEU A 1 189 ? 14.894 33.157 9.869 1.00 19.67 186 LEU A N 1
ATOM 1479 C CA . LEU A 1 189 ? 16.223 32.552 9.799 1.00 20.77 186 LEU A CA 1
ATOM 1480 C C . LEU A 1 189 ? 16.332 31.768 8.503 1.00 20.50 186 LEU A C 1
ATOM 1481 O O . LEU A 1 189 ? 15.799 30.659 8.400 1.00 20.02 186 LEU A O 1
ATOM 1486 N N . ASN A 1 190 ? 16.998 32.341 7.501 1.00 19.09 187 ASN A N 1
ATOM 1487 C CA . ASN A 1 190 ? 17.167 31.644 6.229 1.00 18.42 187 ASN A CA 1
ATOM 1488 C C . ASN A 1 190 ? 18.624 31.467 5.821 1.00 21.46 187 ASN A C 1
ATOM 1489 O O . ASN A 1 190 ? 19.455 32.359 6.020 1.00 23.10 187 ASN A O 1
ATOM 1494 N N . VAL A 1 191 ? 18.922 30.303 5.257 1.00 17.71 188 VAL A N 1
ATOM 1495 C CA . VAL A 1 191 ? 20.263 30.023 4.756 1.00 20.53 188 VAL A CA 1
ATOM 1496 C C . VAL A 1 191 ? 20.285 30.245 3.244 1.00 21.76 188 VAL A C 1
ATOM 1497 O O . VAL A 1 191 ? 19.414 30.930 2.716 1.00 22.46 188 VAL A O 1
ATOM 1501 N N . TRP A 1 192 ? 21.275 29.688 2.551 1.00 20.77 189 TRP A N 1
ATOM 1502 C CA . TRP A 1 192 ? 21.453 29.972 1.124 1.00 21.19 189 TRP A CA 1
ATOM 1503 C C . TRP A 1 192 ? 20.980 28.819 0.237 1.00 20.61 189 TRP A C 1
ATOM 1504 O O . TRP A 1 192 ? 21.505 28.611 -0.863 1.00 22.40 189 TRP A O 1
ATOM 1515 N N . SER A 1 193 ? 19.976 28.087 0.711 1.00 18.34 190 SER A N 1
ATOM 1516 C CA . SER A 1 193 ? 19.515 26.886 0.028 1.00 18.36 190 SER A CA 1
ATOM 1517 C C . SER A 1 193 ? 18.293 26.328 0.750 1.00 19.05 190 SER A C 1
ATOM 1518 O O . SER A 1 193 ? 17.787 26.937 1.681 1.00 18.54 190 SER A O 1
ATOM 1521 N N . ASP A 1 194 ? 17.836 25.158 0.321 1.00 18.93 191 ASP A N 1
ATOM 1522 C CA . ASP A 1 194 ? 16.866 24.404 1.101 1.00 18.03 191 ASP A CA 1
ATOM 1523 C C . ASP A 1 194 ? 17.486 23.893 2.407 1.00 18.75 191 ASP A C 1
ATOM 1524 O O . ASP A 1 194 ? 18.692 23.611 2.469 1.00 19.62 191 ASP A O 1
ATOM 1529 N N . ALA A 1 195 ? 16.649 23.794 3.439 1.00 15.41 192 ALA A N 1
ATOM 1530 C CA . ALA A 1 195 ? 17.014 23.196 4.729 1.00 18.17 192 ALA A CA 1
ATOM 1531 C C . ALA A 1 195 ? 15.781 23.058 5.603 1.00 17.72 192 ALA A C 1
ATOM 1532 O O . ALA A 1 195 ? 14.938 23.949 5.623 1.00 19.72 192 ALA A O 1
ATOM 1534 N N . GLY A 1 196 ? 15.686 21.959 6.347 1.00 14.62 193 GLY A N 1
ATOM 1535 C CA . GLY A 1 196 ? 14.612 21.774 7.308 1.00 14.79 193 GLY A CA 1
ATOM 1536 C C . GLY A 1 196 ? 15.125 21.428 8.702 1.00 16.83 193 GLY A C 1
ATOM 1537 O O . GLY A 1 196 ? 16.292 21.062 8.867 1.00 16.38 193 GLY A O 1
ATOM 1538 N N . VAL A 1 197 ? 14.265 21.559 9.712 1.00 14.11 194 VAL A N 1
ATOM 1539 C CA . VAL A 1 197 ? 14.632 21.160 11.065 1.00 15.85 194 VAL A CA 1
ATOM 1540 C C . VAL A 1 197 ? 13.446 20.517 11.753 1.00 18.01 194 VAL A C 1
ATOM 1541 O O . VAL A 1 197 ? 12.325 21.020 11.678 1.00 17.33 194 VAL A O 1
ATOM 1545 N N . ILE A 1 198 ? 13.695 19.389 12.404 1.00 15.94 195 ILE A N 1
ATOM 1546 C CA . ILE A 1 198 ? 12.694 18.784 13.263 1.00 14.27 195 ILE A CA 1
ATOM 1547 C C . ILE A 1 198 ? 13.103 18.949 14.717 1.00 16.61 195 ILE A C 1
ATOM 1548 O O . ILE A 1 198 ? 14.245 18.656 15.083 1.00 17.16 195 ILE A O 1
ATOM 1553 N N A ILE A 1 199 ? 12.194 19.439 15.554 0.59 13.75 196 ILE A N 1
ATOM 1554 N N B ILE A 1 199 ? 12.158 19.406 15.535 0.41 13.93 196 ILE A N 1
ATOM 1555 C CA A ILE A 1 199 ? 12.448 19.402 16.983 0.59 14.87 196 ILE A CA 1
ATOM 1556 C CA B ILE A 1 199 ? 12.332 19.466 16.974 0.41 15.13 196 ILE A CA 1
ATOM 1557 C C A ILE A 1 199 ? 11.496 18.412 17.641 0.59 17.39 196 ILE A C 1
ATOM 1558 C C B ILE A 1 199 ? 11.476 18.380 17.625 0.41 17.24 196 ILE A C 1
ATOM 1559 O O A ILE A 1 199 ? 10.371 18.195 17.178 0.59 17.42 196 ILE A O 1
ATOM 1560 O O B ILE A 1 199 ? 10.383 18.071 17.140 0.41 17.11 196 ILE A O 1
ATOM 1569 N N . THR A 1 200 ? 11.977 17.785 18.704 1.00 18.38 197 THR A N 1
ATOM 1570 C CA . THR A 1 200 ? 11.201 16.806 19.439 1.00 15.88 197 THR A CA 1
ATOM 1571 C C . THR A 1 200 ? 11.715 16.758 20.859 1.00 19.47 197 THR A C 1
ATOM 1572 O O . THR A 1 200 ? 12.855 17.140 21.132 1.00 18.43 197 THR A O 1
ATOM 1576 N N . HIS A 1 201 ? 10.864 16.303 21.765 1.00 18.82 198 HIS A N 1
ATOM 1577 C CA . HIS A 1 201 ? 11.277 16.112 23.146 1.00 20.55 198 HIS A CA 1
ATOM 1578 C C . HIS A 1 201 ? 11.568 14.640 23.437 1.00 21.17 198 HIS A C 1
ATOM 1579 O O . HIS A 1 201 ? 11.907 14.271 24.562 1.00 21.26 198 HIS A O 1
ATOM 1586 N N . SER A 1 202 ? 11.434 13.806 22.413 1.00 19.86 199 SER A N 1
ATOM 1587 C CA . SER A 1 202 ? 11.657 12.374 22.551 1.00 19.40 199 SER A CA 1
ATOM 1588 C C . SER A 1 202 ? 13.094 11.969 22.219 1.00 19.85 199 SER A C 1
ATOM 1589 O O . SER A 1 202 ? 13.546 12.147 21.091 1.00 19.53 199 SER A O 1
ATOM 1592 N N . ASP A 1 203 ? 13.795 11.397 23.194 1.00 20.15 200 ASP A N 1
ATOM 1593 C CA . ASP A 1 203 ? 15.148 10.901 22.965 1.00 20.23 200 ASP A CA 1
ATOM 1594 C C . ASP A 1 203 ? 15.136 9.810 21.899 1.00 20.14 200 ASP A C 1
ATOM 1595 O O . ASP A 1 203 ? 16.000 9.765 21.023 1.00 20.68 200 ASP A O 1
ATOM 1600 N N . GLU A 1 204 ? 14.162 8.915 21.994 1.00 20.60 201 GLU A N 1
ATOM 1601 C CA . GLU A 1 204 ? 14.071 7.797 21.075 1.00 23.91 201 GLU A CA 1
ATOM 1602 C C . GLU A 1 204 ? 13.812 8.278 19.645 1.00 20.73 201 GLU A C 1
ATOM 1603 O O . GLU A 1 204 ? 14.491 7.861 18.703 1.00 20.00 201 GLU A O 1
ATOM 1609 N N . TYR A 1 205 ? 12.833 9.160 19.473 1.00 20.03 202 TYR A N 1
ATOM 1610 C CA . TYR A 1 205 ? 12.544 9.668 18.136 1.00 18.64 202 TYR A CA 1
ATOM 1611 C C . TYR A 1 205 ? 13.723 10.460 17.573 1.00 16.54 202 TYR A C 1
ATOM 1612 O O . TYR A 1 205 ? 13.998 10.406 16.376 1.00 17.54 202 TYR A O 1
ATOM 1621 N N . ALA A 1 206 ? 14.432 11.190 18.427 1.00 18.43 203 ALA A N 1
ATOM 1622 C CA . ALA A 1 206 ? 15.584 11.942 17.944 1.00 18.46 203 ALA A CA 1
ATOM 1623 C C . ALA A 1 206 ? 16.638 10.983 17.391 1.00 18.12 203 ALA A C 1
ATOM 1624 O O . ALA A 1 206 ? 17.185 11.208 16.313 1.00 18.13 203 ALA A O 1
ATOM 1626 N N . GLU A 1 207 ? 16.918 9.909 18.128 1.00 18.66 204 GLU A N 1
ATOM 1627 C CA . GLU A 1 207 ? 17.900 8.932 17.668 1.00 21.01 204 GLU A CA 1
ATOM 1628 C C . GLU A 1 207 ? 17.439 8.276 16.379 1.00 17.47 204 GLU A C 1
ATOM 1629 O O . GLU A 1 207 ? 18.223 8.075 15.448 1.00 18.21 204 GLU A O 1
ATOM 1635 N N . LYS A 1 208 ? 16.163 7.921 16.323 1.00 16.70 205 LYS A N 1
ATOM 1636 C CA . LYS A 1 208 ? 15.647 7.287 15.122 1.00 17.34 205 LYS A CA 1
ATOM 1637 C C . LYS A 1 208 ? 15.764 8.210 13.916 1.00 17.37 205 LYS A C 1
ATOM 1638 O O . LYS A 1 208 ? 16.076 7.752 12.822 1.00 15.16 205 LYS A O 1
ATOM 1644 N N . LEU A 1 209 ? 15.489 9.497 14.108 1.00 15.59 206 LEU A N 1
ATOM 1645 C CA . LEU A 1 209 ? 15.589 10.455 13.008 1.00 15.04 206 LEU A CA 1
ATOM 1646 C C . LEU A 1 209 ? 17.023 10.642 12.540 1.00 16.71 206 LEU A C 1
ATOM 1647 O O . LEU A 1 209 ? 17.268 10.839 11.349 1.00 15.86 206 LEU A O 1
ATOM 1652 N N . ARG A 1 210 ? 17.973 10.594 13.468 1.00 15.31 207 ARG A N 1
ATOM 1653 C CA . ARG A 1 210 ? 19.367 10.745 13.068 1.00 16.71 207 ARG A CA 1
ATOM 1654 C C . ARG A 1 210 ? 19.841 9.550 12.240 1.00 17.38 207 ARG A C 1
ATOM 1655 O O . ARG A 1 210 ? 20.708 9.697 11.383 1.00 20.22 207 ARG A O 1
ATOM 1663 N N . LEU A 1 211 ? 19.263 8.375 12.479 1.00 16.41 208 LEU A N 1
ATOM 1664 C CA . LEU A 1 211 ? 19.525 7.215 11.624 1.00 16.56 208 LEU A CA 1
ATOM 1665 C C . LEU A 1 211 ? 18.836 7.375 10.273 1.00 15.82 208 LEU A C 1
ATOM 1666 O O . LEU A 1 211 ? 19.439 7.192 9.214 1.00 14.90 208 LEU A O 1
ATOM 1671 N N . TYR A 1 212 ? 17.560 7.729 10.323 1.00 14.72 209 TYR A N 1
ATOM 1672 C CA . TYR A 1 212 ? 16.727 7.770 9.124 1.00 13.92 209 TYR A CA 1
ATOM 1673 C C . TYR A 1 212 ? 17.227 8.777 8.091 1.00 14.50 209 TYR A C 1
ATOM 1674 O O . TYR A 1 212 ? 17.154 8.517 6.897 1.00 13.93 209 TYR A O 1
ATOM 1683 N N . ARG A 1 213 ? 17.747 9.911 8.548 1.00 14.39 210 ARG A N 1
ATOM 1684 C CA . ARG A 1 213 ? 18.190 10.975 7.639 1.00 12.90 210 ARG A CA 1
ATOM 1685 C C . ARG A 1 213 ? 19.509 10.624 6.947 1.00 14.38 210 ARG A C 1
ATOM 1686 O O . ARG A 1 213 ? 19.956 11.336 6.039 1.00 12.95 210 ARG A O 1
ATOM 1694 N N . ASN A 1 214 ? 20.130 9.527 7.381 1.00 14.35 211 ASN A N 1
ATOM 1695 C CA . ASN A 1 214 ? 21.474 9.171 6.939 1.00 14.72 211 ASN A CA 1
ATOM 1696 C C . ASN A 1 214 ? 21.554 7.692 6.576 1.00 15.63 211 ASN A C 1
ATOM 1697 O O . ASN A 1 214 ? 22.431 6.972 7.060 1.00 15.73 211 ASN A O 1
ATOM 1702 N N . HIS A 1 215 ? 20.616 7.258 5.729 1.00 13.97 212 HIS A N 1
ATOM 1703 C CA . HIS A 1 215 ? 20.581 5.914 5.141 1.00 14.89 212 HIS A CA 1
ATOM 1704 C C . HIS A 1 215 ? 20.412 4.795 6.162 1.00 14.68 212 HIS A C 1
ATOM 1705 O O . HIS A 1 215 ? 20.673 3.636 5.847 1.00 15.38 212 HIS A O 1
ATOM 1712 N N . GLY A 1 216 ? 20.004 5.133 7.378 1.00 13.68 213 GLY A N 1
ATOM 1713 C CA . GLY A 1 216 ? 19.901 4.134 8.435 1.00 14.77 213 GLY A CA 1
ATOM 1714 C C . GLY A 1 216 ? 21.252 3.639 8.929 1.00 15.41 213 GLY A C 1
ATOM 1715 O O . GLY A 1 216 ? 21.338 2.619 9.622 1.00 16.66 213 GLY A O 1
ATOM 1716 N N . LEU A 1 217 ? 22.316 4.360 8.585 1.00 14.62 214 LEU A N 1
ATOM 1717 C CA . LEU A 1 217 ? 23.668 3.965 8.973 1.00 15.81 214 LEU A CA 1
ATOM 1718 C C . LEU A 1 217 ? 24.022 4.352 10.406 1.00 18.40 214 LEU A C 1
ATOM 1719 O O . LEU A 1 217 ? 24.075 5.532 10.743 1.00 19.01 214 LEU A O 1
ATOM 1724 N N . ILE A 1 218 ? 24.275 3.356 11.247 1.00 15.67 215 ILE A N 1
ATOM 1725 C CA . ILE A 1 218 ? 24.711 3.633 12.610 1.00 18.45 215 ILE A CA 1
ATOM 1726 C C . ILE A 1 218 ? 26.216 3.921 12.627 1.00 17.47 215 ILE A C 1
ATOM 1727 O O . ILE A 1 218 ? 26.729 4.630 13.499 1.00 19.04 215 ILE A O 1
ATOM 1732 N N . ASN A 1 219 ? 26.912 3.367 11.641 1.00 17.77 216 ASN A N 1
ATOM 1733 C CA . ASN A 1 219 ? 28.289 3.727 11.328 1.00 17.10 216 ASN A CA 1
ATOM 1734 C C . ASN A 1 219 ? 28.536 3.434 9.846 1.00 18.04 216 ASN A C 1
ATOM 1735 O O . ASN A 1 219 ? 27.629 2.971 9.143 1.00 18.76 216 ASN A O 1
ATOM 1740 N N . ARG A 1 220 ? 29.738 3.702 9.351 1.00 16.77 217 ARG A N 1
ATOM 1741 C CA . ARG A 1 220 ? 29.972 3.585 7.908 1.00 19.20 217 ARG A CA 1
ATOM 1742 C C . ARG A 1 220 ? 29.745 2.163 7.360 1.00 19.41 217 ARG A C 1
ATOM 1743 O O . ARG A 1 220 ? 29.515 1.983 6.157 1.00 19.75 217 ARG A O 1
ATOM 1751 N N . ASP A 1 221 ? 29.800 1.163 8.234 1.00 17.69 218 ASP A N 1
ATOM 1752 C CA . ASP A 1 221 ? 29.752 -0.235 7.798 1.00 15.45 218 ASP A CA 1
ATOM 1753 C C . ASP A 1 221 ? 28.397 -0.906 7.987 1.00 15.13 218 ASP A C 1
ATOM 1754 O O . ASP A 1 221 ? 28.161 -1.984 7.448 1.00 16.30 218 ASP A O 1
ATOM 1759 N N . VAL A 1 222 ? 27.519 -0.294 8.778 1.00 15.66 219 VAL A N 1
ATOM 1760 C CA . VAL A 1 222 ? 26.297 -0.975 9.198 1.00 13.37 219 VAL A CA 1
ATOM 1761 C C . VAL A 1 222 ? 25.032 -0.139 9.077 1.00 15.12 219 VAL A C 1
ATOM 1762 O O . VAL A 1 222 ? 24.922 0.935 9.675 1.00 15.29 219 VAL A O 1
ATOM 1766 N N . CYS A 1 223 ? 24.075 -0.658 8.314 1.00 14.37 220 CYS A N 1
ATOM 1767 C CA . CYS A 1 223 ? 22.748 -0.064 8.183 1.00 15.13 220 CYS A CA 1
ATOM 1768 C C . CYS A 1 223 ? 21.769 -0.886 9.008 1.00 16.48 220 CYS A C 1
ATOM 1769 O O . CYS A 1 223 ? 21.517 -2.059 8.706 1.00 17.03 220 CYS A O 1
ATOM 1772 N N . VAL A 1 224 ? 21.213 -0.275 10.046 1.00 14.26 221 VAL A N 1
ATOM 1773 C CA . VAL A 1 224 ? 20.353 -1.016 10.968 1.00 16.34 221 VAL A CA 1
ATOM 1774 C C . VAL A 1 224 ? 18.920 -1.136 10.457 1.00 18.27 221 VAL A C 1
ATOM 1775 O O . VAL A 1 224 ? 18.228 -2.100 10.770 1.00 18.93 221 VAL A O 1
ATOM 1779 N N . GLU A 1 225 ? 18.488 -0.170 9.651 1.00 17.17 222 GLU A N 1
ATOM 1780 C CA . GLU A 1 225 ? 17.147 -0.180 9.073 1.00 18.53 222 GLU A CA 1
ATOM 1781 C C . GLU A 1 225 ? 17.144 0.786 7.887 1.00 16.56 222 GLU A C 1
ATOM 1782 O O . GLU A 1 225 ? 17.770 1.839 7.960 1.00 18.77 222 GLU A O 1
ATOM 1788 N N . TYR A 1 226 ? 16.469 0.436 6.794 1.00 15.98 223 TYR A N 1
ATOM 1789 C CA . TYR A 1 226 ? 16.544 1.282 5.597 1.00 16.75 223 TYR A CA 1
ATOM 1790 C C . TYR A 1 226 ? 16.127 2.711 5.924 1.00 17.37 223 TYR A C 1
ATOM 1791 O O . TYR A 1 226 ? 15.186 2.934 6.690 1.00 18.85 223 TYR A O 1
ATOM 1800 N N . GLY A 1 227 ? 16.847 3.677 5.362 1.00 14.53 224 GLY A N 1
ATOM 1801 C CA . GLY A 1 227 ? 16.565 5.079 5.616 1.00 14.01 224 GLY A CA 1
ATOM 1802 C C . GLY A 1 227 ? 16.634 5.853 4.314 1.00 16.21 224 GLY A C 1
ATOM 1803 O O . GLY A 1 227 ? 16.494 5.268 3.246 1.00 16.41 224 GLY A O 1
ATOM 1804 N N . ILE A 1 228 ?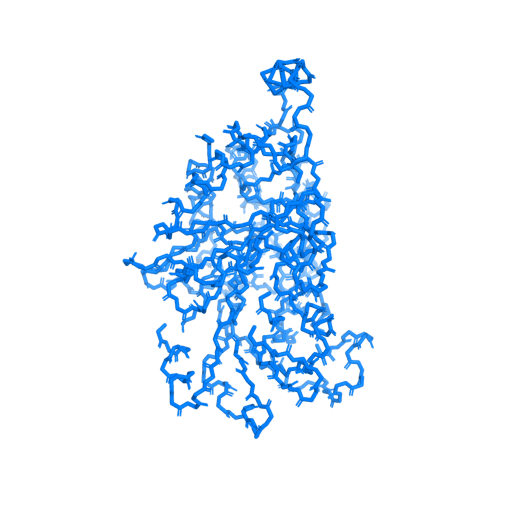 16.836 7.165 4.404 1.00 14.92 225 ILE A N 1
ATOM 1805 C CA . ILE A 1 228 ? 16.874 8.014 3.214 1.00 12.88 225 ILE A CA 1
ATOM 1806 C C . ILE A 1 228 ? 18.077 8.943 3.312 1.00 14.80 225 ILE A C 1
ATOM 1807 O O . ILE A 1 228 ? 18.764 8.972 4.328 1.00 14.23 225 ILE A O 1
ATOM 1812 N N . ASN A 1 229 ? 18.348 9.694 2.257 1.00 13.45 226 ASN A N 1
ATOM 1813 C CA . ASN A 1 229 ? 19.387 10.705 2.341 1.00 15.59 226 ASN A CA 1
ATOM 1814 C C . ASN A 1 229 ? 18.701 12.045 2.476 1.00 15.70 226 ASN A C 1
ATOM 1815 O O . ASN A 1 229 ? 18.239 12.617 1.485 1.00 13.55 226 ASN A O 1
ATOM 1820 N N . CYS A 1 230 ? 18.596 12.538 3.707 1.00 14.24 227 CYS A N 1
ATOM 1821 C CA . CYS A 1 230 ? 17.865 13.775 3.920 1.00 14.66 227 CYS A CA 1
ATOM 1822 C C . CYS A 1 230 ? 18.402 14.529 5.128 1.00 16.66 227 CYS A C 1
ATOM 1823 O O . CYS A 1 230 ? 17.713 14.679 6.131 1.00 15.47 227 CYS A O 1
ATOM 1826 N N . ARG A 1 231 ? 19.636 15.005 5.024 1.00 16.51 228 ARG A N 1
ATOM 1827 C CA . ARG A 1 231 ? 20.243 15.735 6.128 1.00 16.66 228 ARG A CA 1
ATOM 1828 C C . ARG A 1 231 ? 20.494 17.189 5.729 1.00 18.14 228 ARG A C 1
ATOM 1829 O O . ARG A 1 231 ? 20.662 17.500 4.545 1.00 18.15 228 ARG A O 1
ATOM 1845 N N . ASP A 1 233 ? 22.708 20.425 5.214 1.00 18.65 230 ASP A N 1
ATOM 1846 C CA . ASP A 1 233 ? 24.121 20.535 4.834 1.00 19.65 230 ASP A CA 1
ATOM 1847 C C . ASP A 1 233 ? 24.921 21.258 5.897 1.00 16.86 230 ASP A C 1
ATOM 1848 O O . ASP A 1 233 ? 24.512 22.313 6.362 1.00 17.93 230 ASP A O 1
ATOM 1853 N N . THR A 1 234 ? 26.077 20.706 6.257 1.00 16.54 231 THR A N 1
ATOM 1854 C CA . THR A 1 234 ? 26.940 21.341 7.247 1.00 16.69 231 THR A CA 1
ATOM 1855 C C . THR A 1 234 ? 27.308 22.761 6.835 1.00 19.11 231 THR A C 1
ATOM 1856 O O . THR A 1 234 ? 27.379 23.667 7.667 1.00 19.99 231 THR A O 1
ATOM 1860 N N . ILE A 1 235 ? 27.534 22.965 5.545 1.00 19.78 232 ILE A N 1
ATOM 1861 C CA . ILE A 1 235 ? 27.954 24.283 5.086 1.00 18.68 232 ILE A CA 1
ATOM 1862 C C . ILE A 1 235 ? 26.840 25.315 5.263 1.00 18.81 232 ILE A C 1
ATOM 1863 O O . ILE A 1 235 ? 27.115 26.485 5.522 1.00 20.59 232 ILE A O 1
ATOM 1868 N N . GLN A 1 236 ? 25.582 24.889 5.170 1.00 16.36 233 GLN A N 1
ATOM 1869 C CA . GLN A 1 236 ? 24.490 25.820 5.430 1.00 19.26 233 GLN A CA 1
ATOM 1870 C C . GLN A 1 236 ? 24.348 26.138 6.919 1.00 20.62 233 GLN A C 1
ATOM 1871 O O . GLN A 1 236 ? 23.872 27.218 7.287 1.00 17.76 233 GLN A O 1
ATOM 1877 N N . ALA A 1 237 ? 24.760 25.206 7.773 1.00 21.19 234 ALA A N 1
ATOM 1878 C CA . ALA A 1 237 ? 24.781 25.470 9.207 1.00 22.09 234 ALA A CA 1
ATOM 1879 C C . ALA A 1 237 ? 25.764 26.602 9.518 1.00 22.67 234 ALA A C 1
ATOM 1880 O O . ALA A 1 237 ? 25.567 27.372 10.460 1.00 21.81 234 ALA A O 1
ATOM 1882 N N . VAL A 1 238 ? 26.821 26.711 8.719 1.00 22.77 235 VAL A N 1
ATOM 1883 C CA . VAL A 1 238 ? 27.743 27.837 8.853 1.00 23.01 235 VAL A CA 1
ATOM 1884 C C . VAL A 1 238 ? 27.005 29.155 8.642 1.00 22.43 235 VAL A C 1
ATOM 1885 O O . VAL A 1 238 ? 27.175 30.114 9.409 1.00 22.98 235 VAL A O 1
ATOM 1889 N N . ILE A 1 239 ? 26.193 29.204 7.590 1.00 20.92 236 ILE A N 1
ATOM 1890 C CA . ILE A 1 239 ? 25.449 30.415 7.280 1.00 21.80 236 ILE A CA 1
ATOM 1891 C C . ILE A 1 239 ? 24.448 30.691 8.394 1.00 20.92 236 ILE A C 1
ATOM 1892 O O . ILE A 1 239 ? 24.331 31.817 8.875 1.00 20.95 236 ILE A O 1
ATOM 1897 N N . ALA A 1 240 ? 23.724 29.653 8.795 1.00 19.76 237 ALA A N 1
ATOM 1898 C CA . ALA A 1 240 ? 22.708 29.798 9.834 1.00 20.46 237 ALA A CA 1
ATOM 1899 C C . ALA A 1 240 ? 23.317 30.272 11.150 1.00 22.28 237 ALA A C 1
ATOM 1900 O O . ALA A 1 240 ? 22.739 31.115 11.845 1.00 22.37 237 ALA A O 1
ATOM 1902 N N . ASN A 1 241 ? 24.486 29.740 11.493 1.00 20.01 238 ASN A N 1
ATOM 1903 C CA . ASN A 1 241 ? 25.108 30.084 12.766 1.00 21.33 238 ASN A CA 1
ATOM 1904 C C . ASN A 1 241 ? 25.457 31.564 12.850 1.00 24.38 238 ASN A C 1
ATOM 1905 O O . ASN A 1 241 ? 25.421 32.145 13.928 1.00 23.78 238 ASN A O 1
ATOM 1910 N N . ARG A 1 242 ? 25.783 32.179 11.716 1.00 24.02 239 ARG A N 1
ATOM 1911 C CA . ARG A 1 242 ? 26.052 33.613 11.719 1.00 23.80 239 ARG A CA 1
ATOM 1912 C C . ARG A 1 242 ? 24.755 34.421 11.747 1.00 24.21 239 ARG A C 1
ATOM 1913 O O . ARG A 1 242 ? 24.593 35.319 12.571 1.00 24.66 239 ARG A O 1
ATOM 1921 N N . LEU A 1 243 ? 23.820 34.083 10.866 1.00 24.82 240 LEU A N 1
ATOM 1922 C CA . LEU A 1 243 ? 22.594 34.864 10.762 1.00 25.34 240 LEU A CA 1
ATOM 1923 C C . LEU A 1 243 ? 21.739 34.791 12.027 1.00 25.36 240 LEU A C 1
ATOM 1924 O O . LEU A 1 243 ? 21.083 35.766 12.398 1.00 24.59 240 LEU A O 1
ATOM 1945 N N . ASN A 1 245 ? 22.457 34.988 14.914 1.00 23.84 242 ASN A N 1
ATOM 1946 C CA . ASN A 1 245 ? 22.864 35.974 15.912 1.00 28.58 242 ASN A CA 1
ATOM 1947 C C . ASN A 1 245 ? 21.919 37.174 15.870 1.00 28.16 242 ASN A C 1
ATOM 1948 O O . ASN A 1 245 ? 21.861 37.968 16.805 1.00 28.49 242 ASN A O 1
ATOM 1953 N N . GLN A 1 246 ? 21.175 37.297 14.776 1.00 25.11 243 GLN A N 1
ATOM 1954 C CA . GLN A 1 246 ? 20.264 38.419 14.588 1.00 28.12 243 GLN A CA 1
ATOM 1955 C C . GLN A 1 246 ? 18.806 37.973 14.577 1.00 23.83 243 GLN A C 1
ATOM 1956 O O . GLN A 1 246 ? 17.907 38.794 14.421 1.00 22.90 243 GLN A O 1
ATOM 1962 N N . LEU A 1 247 ? 18.579 36.677 14.749 1.00 23.72 244 LEU A N 1
ATOM 1963 C CA . LEU A 1 247 ? 17.236 36.108 14.663 1.00 21.08 244 LEU A CA 1
ATOM 1964 C C . LEU A 1 247 ? 16.210 36.738 15.614 1.00 20.77 244 LEU A C 1
ATOM 1965 O O . LEU A 1 247 ? 15.100 37.073 15.205 1.00 20.46 244 LEU A O 1
ATOM 1970 N N . GLU A 1 248 ? 16.567 36.891 16.885 1.00 19.51 245 GLU A N 1
ATOM 1971 C CA . GLU A 1 248 ? 15.634 37.459 17.851 1.00 19.77 245 GLU A CA 1
ATOM 1972 C C . GLU A 1 248 ? 15.260 38.900 17.509 1.00 23.49 245 GLU A C 1
ATOM 1973 O O . GLU A 1 248 ? 14.081 39.274 17.554 1.00 22.86 245 GLU A O 1
ATOM 1979 N N A THR A 1 249 ? 16.261 39.705 17.160 0.73 22.39 246 THR A N 1
ATOM 1980 N N B THR A 1 249 ? 16.259 39.701 17.152 0.27 22.69 246 THR A N 1
ATOM 1981 C CA A THR A 1 249 ? 16.028 41.097 16.783 0.73 22.75 246 THR A CA 1
ATOM 1982 C CA B THR A 1 249 ? 16.026 41.092 16.787 0.27 22.80 246 THR A CA 1
ATOM 1983 C C A THR A 1 249 ? 15.239 41.217 15.477 0.73 21.99 246 THR A C 1
ATOM 1984 C C B THR A 1 249 ? 15.236 41.212 15.483 0.27 21.88 246 THR A C 1
ATOM 1985 O O A THR A 1 249 ? 14.331 42.038 15.359 0.73 22.19 246 THR A O 1
ATOM 1986 O O B THR A 1 249 ? 14.329 42.035 15.374 0.27 22.10 246 THR A O 1
ATOM 1993 N N . ILE A 1 250 ? 15.582 40.392 14.495 1.00 18.90 247 ILE A N 1
ATOM 1994 C CA . ILE A 1 250 ? 14.835 40.368 13.244 1.00 19.34 247 ILE A CA 1
ATOM 1995 C C . ILE A 1 250 ? 13.352 40.111 13.507 1.00 17.97 247 ILE A C 1
ATOM 1996 O O . ILE A 1 250 ? 12.473 40.798 12.973 1.00 17.20 247 ILE A O 1
ATOM 2001 N N . THR A 1 251 ? 13.081 39.123 14.349 1.00 16.19 248 THR A N 1
ATOM 2002 C CA . THR A 1 251 ? 11.713 38.690 14.605 1.00 18.11 248 THR A CA 1
ATOM 2003 C C . THR A 1 251 ? 10.927 39.736 15.397 1.00 17.45 248 THR A C 1
ATOM 2004 O O . THR A 1 251 ? 9.767 40.019 15.085 1.00 16.58 248 THR A O 1
ATOM 2008 N N . GLU A 1 252 ? 11.549 40.319 16.415 1.00 17.09 249 GLU A N 1
ATOM 2009 C CA . GLU A 1 252 ? 10.855 41.336 17.197 1.00 16.54 249 GLU A CA 1
ATOM 2010 C C . GLU A 1 252 ? 10.593 42.584 16.353 1.00 17.62 249 GLU A C 1
ATOM 2011 O O . GLU A 1 252 ? 9.531 43.189 16.448 1.00 19.23 249 GLU A O 1
ATOM 2017 N N A LYS A 1 253 ? 11.561 42.974 15.530 0.59 17.73 250 LYS A N 1
ATOM 2018 N N B LYS A 1 253 ? 11.569 42.968 15.537 0.41 18.08 250 LYS A N 1
ATOM 2019 C CA A LYS A 1 253 ? 11.361 44.140 14.675 0.59 20.20 250 LYS A CA 1
ATOM 2020 C CA B LYS A 1 253 ? 11.399 44.115 14.652 0.41 20.24 250 LYS A CA 1
ATOM 2021 C C A LYS A 1 253 ? 10.232 43.881 13.682 0.59 20.24 250 LYS A C 1
ATOM 2022 C C B LYS A 1 253 ? 10.253 43.879 13.678 0.41 20.23 250 LYS A C 1
ATOM 2023 O O A LYS A 1 253 ? 9.460 44.779 13.357 0.59 20.33 250 LYS A O 1
ATOM 2024 O O B LYS A 1 253 ? 9.492 44.791 13.360 0.41 20.30 250 LYS A O 1
ATOM 2035 N N . ARG A 1 254 ? 10.129 42.643 13.210 1.00 20.07 251 ARG A N 1
ATOM 2036 C CA . ARG A 1 254 ? 9.075 42.291 12.272 1.00 18.79 251 ARG A CA 1
ATOM 2037 C C . ARG A 1 254 ? 7.717 42.434 12.963 1.00 18.56 251 ARG A C 1
ATOM 2038 O O . ARG A 1 254 ? 6.755 42.938 12.379 1.00 17.09 251 ARG A O 1
ATOM 2046 N N . ARG A 1 255 ? 7.637 42.001 14.217 1.00 15.99 252 ARG A N 1
ATOM 2047 C CA . ARG A 1 255 ? 6.423 42.215 15.003 1.00 19.07 252 ARG A CA 1
ATOM 2048 C C . ARG A 1 255 ? 6.125 43.706 15.169 1.00 20.48 252 ARG A C 1
ATOM 2049 O O . ARG A 1 255 ? 4.966 44.124 15.150 1.00 19.31 252 ARG A O 1
ATOM 2057 N N . GLY A 1 256 ? 7.170 44.506 15.345 1.00 18.46 253 GLY A N 1
ATOM 2058 C CA . GLY A 1 256 ? 6.983 45.939 15.521 1.00 19.86 253 GLY A CA 1
ATOM 2059 C C . GLY A 1 256 ? 6.363 46.587 14.295 1.00 23.35 253 GLY A C 1
ATOM 2060 O O . GLY A 1 256 ? 5.477 47.447 14.392 1.00 22.43 253 GLY A O 1
ATOM 2061 N N . ILE A 1 257 ? 6.851 46.183 13.129 1.00 21.36 254 ILE A N 1
ATOM 2062 C CA . ILE A 1 257 ? 6.291 46.662 11.872 1.00 20.80 254 ILE A CA 1
ATOM 2063 C C . ILE A 1 257 ? 4.838 46.221 11.744 1.00 19.71 254 ILE A C 1
ATOM 2064 O O . ILE A 1 257 ? 3.971 47.024 11.399 1.00 20.54 254 ILE A O 1
ATOM 2069 N N . ALA A 1 258 ? 4.563 44.955 12.040 1.00 18.46 255 ALA A N 1
ATOM 2070 C CA . ALA A 1 258 ? 3.190 44.460 11.959 1.00 19.19 255 ALA A CA 1
ATOM 2071 C C . ALA A 1 258 ? 2.248 45.268 12.863 1.00 21.94 255 ALA A C 1
ATOM 2072 O O . ALA A 1 258 ? 1.127 45.609 12.477 1.00 22.29 255 ALA A O 1
ATOM 2074 N N . HIS A 1 259 ? 2.703 45.572 14.072 1.00 19.54 256 HIS A N 1
ATOM 2075 C CA . HIS A 1 259 ? 1.893 46.338 15.009 1.00 21.64 256 HIS A CA 1
ATOM 2076 C C . HIS A 1 259 ? 1.620 47.756 14.492 1.00 23.55 256 HIS A C 1
ATOM 2077 O O . HIS A 1 259 ? 0.514 48.287 14.651 1.00 23.56 256 HIS A O 1
ATOM 2084 N N . LEU A 1 260 ? 2.635 48.370 13.889 1.00 22.37 257 LEU A N 1
ATOM 2085 C CA . LEU A 1 260 ? 2.473 49.692 13.302 1.00 24.09 257 LEU A CA 1
ATOM 2086 C C . LEU A 1 260 ? 1.451 49.644 12.165 1.00 24.02 257 LEU A C 1
ATOM 2087 O O . LEU A 1 260 ? 0.588 50.512 12.067 1.00 22.96 257 LEU A O 1
ATOM 2092 N N . TYR A 1 261 ? 1.537 48.622 11.314 1.00 21.46 258 TYR A N 1
ATOM 2093 C CA . TYR A 1 261 ? 0.519 48.427 10.286 1.00 22.12 258 TYR A CA 1
ATOM 2094 C C . TYR A 1 261 ? -0.876 48.263 10.910 1.00 23.37 258 TYR A C 1
ATOM 2095 O O . TYR A 1 261 ? -1.832 48.922 10.488 1.00 23.48 258 TYR A O 1
ATOM 2104 N N . ASP A 1 262 ? -1.003 47.383 11.901 1.00 22.41 259 ASP A N 1
ATOM 2105 C CA . ASP A 1 262 ? -2.297 47.167 12.558 1.00 23.23 259 ASP A CA 1
ATOM 2106 C C . ASP A 1 262 ? -2.893 48.507 13.009 1.00 26.06 259 ASP A C 1
ATOM 2107 O O . ASP A 1 262 ? -4.069 48.791 12.762 1.00 26.57 259 ASP A O 1
ATOM 2112 N N . GLN A 1 263 ? -2.074 49.321 13.669 1.00 24.71 260 GLN A N 1
ATOM 2113 C CA . GLN A 1 263 ? -2.514 50.615 14.190 1.00 27.20 260 GLN A CA 1
ATOM 2114 C C . GLN A 1 263 ? -2.855 51.614 13.083 1.00 29.90 260 GLN A C 1
ATOM 2115 O O . GLN A 1 263 ? -3.752 52.448 13.248 1.00 29.12 260 GLN A O 1
ATOM 2121 N N . SER A 1 264 ? -2.139 51.532 11.963 1.00 27.95 261 SER A N 1
ATOM 2122 C CA . SER A 1 264 ? -2.285 52.503 10.882 1.00 28.22 261 SER A CA 1
ATOM 2123 C C . SER A 1 264 ? -3.551 52.289 10.059 1.00 28.99 261 SER A C 1
ATOM 2124 O O . SER A 1 264 ? -3.964 53.177 9.310 1.00 29.83 261 SER A O 1
ATOM 2127 N N . PHE A 1 265 ? -4.156 51.110 10.184 1.00 27.28 262 PHE A N 1
ATOM 2128 C CA . PHE A 1 265 ? -5.328 50.765 9.382 1.00 29.84 262 PHE A CA 1
ATOM 2129 C C . PHE A 1 265 ? -6.582 50.579 10.236 1.00 31.80 262 PHE A C 1
ATOM 2130 O O . PHE A 1 265 ? -7.620 50.142 9.740 1.00 31.46 262 PHE A O 1
ATOM 2138 N N . VAL A 1 266 ? -6.484 50.923 11.516 1.00 35.53 263 VAL A N 1
ATOM 2139 C CA . VAL A 1 266 ? -7.546 50.627 12.470 1.00 35.66 263 VAL A CA 1
ATOM 2140 C C . VAL A 1 266 ? -8.838 51.388 12.169 1.00 35.34 263 VAL A C 1
ATOM 2141 O O . VAL A 1 266 ? -9.930 50.907 12.466 1.00 38.41 263 VAL A O 1
ATOM 2145 N N . ASP A 1 267 ? -8.715 52.565 11.564 1.00 34.39 264 ASP A N 1
ATOM 2146 C CA . ASP A 1 267 ? -9.886 53.379 11.240 1.00 35.29 264 ASP A CA 1
ATOM 2147 C C . ASP A 1 267 ? -10.477 53.062 9.867 1.00 37.01 264 ASP A C 1
ATOM 2148 O O . ASP A 1 267 ? -11.449 53.690 9.442 1.00 36.94 264 ASP A O 1
ATOM 2153 N N . LEU A 1 268 ? -9.892 52.089 9.178 1.00 35.40 265 LEU A N 1
ATOM 2154 C CA . LEU A 1 268 ? -10.323 51.744 7.826 1.00 34.34 265 LEU A CA 1
ATOM 2155 C C . LEU A 1 268 ? -11.006 50.378 7.786 1.00 33.21 265 LEU A C 1
ATOM 2156 O O . LEU A 1 268 ? -10.936 49.666 6.782 1.00 28.79 265 LEU A O 1
ATOM 2161 N N . SER A 1 269 ? -11.674 50.025 8.881 1.00 33.95 266 SER A N 1
ATOM 2162 C CA . SER A 1 269 ? -12.315 48.719 9.006 1.00 34.82 266 SER A CA 1
ATOM 2163 C C . SER A 1 269 ? -13.403 48.480 7.960 1.00 35.01 266 SER A C 1
ATOM 2164 O O . SER A 1 269 ? -13.818 47.340 7.746 1.00 33.75 266 SER A O 1
ATOM 2167 N N . GLU A 1 270 ? -13.873 49.547 7.318 1.00 34.08 267 GLU A N 1
ATOM 2168 C CA . GLU A 1 270 ? -14.809 49.398 6.208 1.00 34.67 267 GLU A CA 1
ATOM 2169 C C . GLU A 1 270 ? -14.138 48.692 5.033 1.00 31.41 267 GLU A C 1
ATOM 2170 O O . GLU A 1 270 ? -14.788 47.979 4.274 1.00 31.26 267 GLU A O 1
ATOM 2176 N N . PHE A 1 271 ? -12.830 48.882 4.905 1.00 28.20 268 PHE A N 1
ATOM 2177 C CA . PHE A 1 271 ? -12.091 48.426 3.733 1.00 26.92 268 PHE A CA 1
ATOM 2178 C C . PHE A 1 271 ? -11.035 47.367 4.047 1.00 26.52 268 PHE A C 1
ATOM 2179 O O . PHE A 1 271 ? -10.647 46.585 3.179 1.00 26.63 268 PHE A O 1
ATOM 2187 N N . ILE A 1 272 ? -10.561 47.366 5.283 1.00 24.16 269 ILE A N 1
ATOM 2188 C CA . ILE A 1 272 ? -9.435 46.524 5.673 1.00 24.76 269 ILE A CA 1
ATOM 2189 C C . ILE A 1 272 ? -9.739 45.762 6.953 1.00 25.96 269 ILE A C 1
ATOM 2190 O O . ILE A 1 272 ? -10.065 46.357 7.990 1.00 26.71 269 ILE A O 1
ATOM 2195 N N . ASP A 1 273 ? -9.625 44.441 6.875 1.00 21.92 270 ASP A N 1
ATOM 2196 C CA . ASP A 1 273 ? -9.889 43.585 8.017 1.00 21.99 270 ASP A CA 1
ATOM 2197 C C . ASP A 1 273 ? -8.557 43.082 8.563 1.00 22.74 270 ASP A C 1
ATOM 2198 O O . ASP A 1 273 ? -7.900 42.243 7.942 1.00 21.59 270 ASP A O 1
ATOM 2203 N N . VAL A 1 274 ? -8.149 43.646 9.698 1.00 21.03 271 VAL A N 1
ATOM 2204 C CA . VAL A 1 274 ? -6.942 43.235 10.408 1.00 22.47 271 VAL A CA 1
ATOM 2205 C C . VAL A 1 274 ? -7.311 42.099 11.352 1.00 18.85 271 VAL A C 1
ATOM 2206 O O . VAL A 1 274 ? -8.201 42.247 12.184 1.00 19.69 271 VAL A O 1
ATOM 2210 N N . PRO A 1 275 ? -6.657 40.944 11.204 1.00 18.68 272 PRO A N 1
ATOM 2211 C CA . PRO A 1 275 ? -6.980 39.818 12.084 1.00 20.03 272 PRO A CA 1
ATOM 2212 C C . PRO A 1 275 ? -6.802 40.165 13.558 1.00 21.12 272 PRO A C 1
ATOM 2213 O O . PRO A 1 275 ? -5.910 40.934 13.927 1.00 21.00 272 PRO A O 1
ATOM 2217 N N . VAL A 1 276 ? -7.657 39.593 14.395 1.00 18.56 273 VAL A N 1
ATOM 2218 C CA . VAL A 1 276 ? -7.494 39.720 15.836 1.00 19.56 273 VAL A CA 1
ATOM 2219 C C . VAL A 1 276 ? -6.166 39.090 16.217 1.00 19.72 273 VAL A C 1
ATOM 2220 O O . VAL A 1 276 ? -5.826 38.006 15.727 1.00 20.54 273 VAL A O 1
ATOM 2224 N N . ARG A 1 277 ? -5.408 39.779 17.068 1.00 18.84 274 ARG A N 1
ATOM 2225 C CA . ARG A 1 277 ? -4.158 39.238 17.586 1.00 19.51 274 ARG A CA 1
ATOM 2226 C C . ARG A 1 277 ? -4.465 38.559 18.919 1.00 21.39 274 ARG A C 1
ATOM 2227 O O . ARG A 1 277 ? -4.765 39.229 19.914 1.00 22.84 274 ARG A O 1
ATOM 2235 N N . ARG A 1 278 ? -4.426 37.230 18.934 1.00 19.20 275 ARG A N 1
ATOM 2236 C CA . ARG A 1 278 ? -4.853 36.479 20.112 1.00 21.07 275 ARG A CA 1
ATOM 2237 C C . ARG A 1 278 ? -3.916 36.722 21.292 1.00 18.93 275 ARG A C 1
ATOM 2238 O O . ARG A 1 278 ? -2.702 36.834 21.119 1.00 17.43 275 ARG A O 1
ATOM 2246 N N . GLU A 1 279 ? -4.485 36.790 22.493 1.00 20.37 276 GLU A N 1
ATOM 2247 C CA . GLU A 1 279 ? -3.697 37.061 23.697 1.00 18.51 276 GLU A CA 1
ATOM 2248 C C . GLU A 1 279 ? -2.664 35.971 23.966 1.00 20.72 276 GLU A C 1
ATOM 2249 O O . GLU A 1 279 ? -2.960 34.779 23.854 1.00 21.49 276 GLU A O 1
ATOM 2255 N N . GLY A 1 280 ? -1.456 36.390 24.331 1.00 19.31 277 GLY A N 1
ATOM 2256 C CA . GLY A 1 280 ? -0.406 35.463 24.715 1.00 19.79 277 GLY A CA 1
ATOM 2257 C C . GLY A 1 280 ? 0.309 34.821 23.539 1.00 19.88 277 GLY A C 1
ATOM 2258 O O . GLY A 1 280 ? 1.298 34.114 23.723 1.00 19.53 277 GLY A O 1
ATOM 2259 N N . VAL A 1 281 ? -0.181 35.073 22.329 1.00 20.15 278 VAL A N 1
ATOM 2260 C CA . VAL A 1 281 ? 0.328 34.383 21.146 1.00 17.99 278 VAL A CA 1
ATOM 2261 C C . VAL A 1 281 ? 1.436 35.183 20.473 1.00 17.58 278 VAL A C 1
ATOM 2262 O O . VAL A 1 281 ? 1.196 36.282 19.961 1.00 21.11 278 VAL A O 1
ATOM 2266 N N . TYR A 1 282 ? 2.651 34.632 20.483 1.00 17.18 279 TYR A N 1
ATOM 2267 C CA . TYR A 1 282 ? 3.798 35.305 19.885 1.00 16.33 279 TYR A CA 1
ATOM 2268 C C . TYR A 1 282 ? 3.826 35.018 18.391 1.00 16.96 279 TYR A C 1
ATOM 2269 O O . TYR A 1 282 ? 4.551 34.144 17.930 1.00 18.44 279 TYR A O 1
ATOM 2278 N N . HIS A 1 283 ? 2.985 35.746 17.666 1.00 15.30 280 HIS A N 1
ATOM 2279 C CA . HIS A 1 283 ? 2.895 35.700 16.208 1.00 15.77 280 HIS A CA 1
ATOM 2280 C C . HIS A 1 283 ? 4.213 36.234 15.650 1.00 16.72 280 HIS A C 1
ATOM 2281 O O . HIS A 1 283 ? 4.622 37.348 15.984 1.00 18.80 280 HIS A O 1
ATOM 2288 N N . VAL A 1 284 ? 4.900 35.454 14.817 1.00 15.57 281 VAL A N 1
ATOM 2289 C CA . VAL A 1 284 ? 6.199 35.912 14.317 1.00 15.94 281 VAL A CA 1
ATOM 2290 C C . VAL A 1 284 ? 6.132 36.620 12.964 1.00 15.81 281 VAL A C 1
ATOM 2291 O O . VAL A 1 284 ? 7.155 37.045 12.440 1.00 17.77 281 VAL A O 1
ATOM 2295 N N . PHE A 1 285 ? 4.927 36.771 12.424 1.00 15.76 282 PHE A N 1
ATOM 2296 C CA . PHE A 1 285 ? 4.711 37.557 11.205 1.00 16.66 282 PHE A CA 1
ATOM 2297 C C . PHE A 1 285 ? 5.690 37.213 10.096 1.00 17.99 282 PHE A C 1
ATOM 2298 O O . PHE A 1 285 ? 6.426 38.064 9.585 1.00 16.63 282 PHE A O 1
ATOM 2306 N N . HIS A 1 286 ? 5.695 35.937 9.737 1.00 15.92 283 HIS A N 1
ATOM 2307 C CA . HIS A 1 286 ? 6.434 35.512 8.566 1.00 16.90 283 HIS A CA 1
ATOM 2308 C C . HIS A 1 286 ? 5.996 36.359 7.366 1.00 16.80 283 HIS A C 1
ATOM 2309 O O . HIS A 1 286 ? 6.830 36.842 6.599 1.00 16.10 283 HIS A O 1
ATOM 2316 N N . ILE A 1 287 ? 4.686 36.524 7.207 1.00 15.79 284 ILE A N 1
ATOM 2317 C CA . ILE A 1 287 ? 4.142 37.470 6.237 1.00 15.65 284 ILE A CA 1
ATOM 2318 C C . ILE A 1 287 ? 3.029 38.271 6.889 1.00 18.18 284 ILE A C 1
ATOM 2319 O O . ILE A 1 287 ? 2.387 37.794 7.827 1.00 20.11 284 ILE A O 1
ATOM 2324 N N . TYR A 1 288 ? 2.826 39.496 6.412 1.00 17.34 285 TYR A N 1
ATOM 2325 C CA . TYR A 1 288 ? 1.788 40.358 6.952 1.00 19.38 285 TYR A CA 1
ATOM 2326 C C . TYR A 1 288 ? 0.593 40.365 6.009 1.00 18.64 285 TYR A C 1
ATOM 2327 O O . TYR A 1 288 ? 0.631 40.988 4.948 1.00 17.56 285 TYR A O 1
ATOM 2336 N N . VAL A 1 289 ? -0.465 39.670 6.404 1.00 16.88 286 VAL A N 1
ATOM 2337 C CA . VAL A 1 289 ? -1.590 39.433 5.509 1.00 18.14 286 VAL A CA 1
ATOM 2338 C C . VAL A 1 289 ? -2.852 40.121 5.994 1.00 18.33 286 VAL A C 1
ATOM 2339 O O . VAL A 1 289 ? -3.258 39.963 7.145 1.00 20.82 286 VAL A O 1
ATOM 2343 N N . LEU A 1 290 ? -3.472 40.889 5.106 1.00 19.60 287 LEU A N 1
ATOM 2344 C CA . LEU A 1 290 ? -4.743 41.529 5.411 1.00 21.04 287 LEU A CA 1
ATOM 2345 C C . LEU A 1 290 ? -5.833 40.969 4.519 1.00 21.29 287 LEU A C 1
ATOM 2346 O O . LEU A 1 290 ? -5.555 40.517 3.411 1.00 21.33 287 LEU A O 1
ATOM 2351 N N . ARG A 1 291 ? -7.071 41.003 5.001 1.00 18.87 288 ARG A N 1
ATOM 2352 C CA . ARG A 1 291 ? -8.218 40.804 4.127 1.00 21.36 288 ARG A CA 1
ATOM 2353 C C . ARG A 1 291 ? -8.750 42.188 3.754 1.00 22.56 288 ARG A C 1
ATOM 2354 O O . ARG A 1 291 ? -9.022 43.006 4.628 1.00 23.04 288 ARG A O 1
ATOM 2362 N N . VAL A 1 292 ? -8.877 42.464 2.459 1.00 21.64 289 VAL A N 1
ATOM 2363 C CA . VAL A 1 292 ? -9.263 43.806 2.039 1.00 21.93 289 VAL A CA 1
ATOM 2364 C C . VAL A 1 292 ? -10.363 43.814 0.984 1.00 24.08 289 VAL A C 1
ATOM 2365 O O . VAL A 1 292 ? -10.600 42.817 0.296 1.00 23.27 289 VAL A O 1
ATOM 2369 N N . LYS A 1 293 ? -11.030 44.953 0.865 1.00 24.73 290 LYS A N 1
ATOM 2370 C CA . LYS A 1 293 ? -12.042 45.144 -0.166 1.00 23.89 290 LYS A CA 1
ATOM 2371 C C . LYS A 1 293 ? -11.353 45.620 -1.437 1.00 24.12 290 LYS A C 1
ATOM 2372 O O . LYS A 1 293 ? -10.312 46.273 -1.367 1.00 25.75 290 LYS A O 1
ATOM 2378 N N . TYR A 1 294 ? -11.939 45.290 -2.589 1.00 23.21 291 TYR A N 1
ATOM 2379 C CA . TYR A 1 294 ? -11.375 45.622 -3.898 1.00 27.14 291 TYR A CA 1
ATOM 2380 C C . TYR A 1 294 ? -9.920 45.179 -4.003 1.00 26.94 291 TYR A C 1
ATOM 2381 O O . TYR A 1 294 ? -9.067 45.940 -4.460 1.00 24.77 291 TYR A O 1
ATOM 2390 N N . ARG A 1 295 ? -9.653 43.947 -3.575 1.00 25.49 292 ARG A N 1
ATOM 2391 C CA . ARG A 1 295 ? -8.292 43.419 -3.482 1.00 24.40 292 ARG A CA 1
ATOM 2392 C C . ARG A 1 295 ? -7.512 43.504 -4.796 1.00 22.53 292 ARG A C 1
ATOM 2393 O O . ARG A 1 295 ? -6.380 43.988 -4.813 1.00 25.44 292 ARG A O 1
ATOM 2401 N N . ASP A 1 296 ? -8.096 43.027 -5.892 1.00 23.37 293 ASP A N 1
ATOM 2402 C CA . ASP A 1 296 ? -7.402 43.082 -7.184 1.00 27.13 293 ASP A CA 1
ATOM 2403 C C . ASP A 1 296 ? -7.021 44.519 -7.553 1.00 25.31 293 ASP A C 1
ATOM 2404 O O . ASP A 1 296 ? -5.927 44.775 -8.051 1.00 26.18 293 ASP A O 1
ATOM 2409 N N . GLN A 1 297 ? -7.925 45.458 -7.306 1.00 27.45 294 GLN A N 1
ATOM 2410 C CA . GLN A 1 297 ? -7.657 46.854 -7.632 1.00 28.56 294 GLN A CA 1
ATOM 2411 C C . GLN A 1 297 ? -6.583 47.470 -6.739 1.00 27.57 294 GLN A C 1
ATOM 2412 O O . GLN A 1 297 ? -5.729 48.220 -7.220 1.00 26.21 294 GLN A O 1
ATOM 2418 N N . LEU A 1 298 ? -6.637 47.165 -5.442 1.00 27.59 295 LEU A N 1
ATOM 2419 C CA . LEU A 1 298 ? -5.616 47.630 -4.506 1.00 25.22 295 LEU A CA 1
ATOM 2420 C C . LEU A 1 298 ? -4.256 47.088 -4.913 1.00 23.39 295 LEU A C 1
ATOM 2421 O O . LEU A 1 298 ? -3.256 47.808 -4.893 1.00 25.08 295 LEU A O 1
ATOM 2426 N N . PHE A 1 299 ? -4.225 45.813 -5.283 1.00 22.45 296 PHE A N 1
ATOM 2427 C CA . PHE A 1 299 ? -2.982 45.162 -5.677 1.00 21.05 296 PHE A CA 1
ATOM 2428 C C . PHE A 1 299 ? -2.360 45.863 -6.890 1.00 21.72 296 PHE A C 1
ATOM 2429 O O . PHE A 1 299 ? -1.181 46.221 -6.878 1.00 22.70 296 PHE A O 1
ATOM 2437 N N . GLN A 1 300 ? -3.157 46.064 -7.935 1.00 24.17 297 GLN A N 1
ATOM 2438 C CA . GLN A 1 300 ? -2.681 46.767 -9.127 1.00 25.18 297 GLN A CA 1
ATOM 2439 C C . GLN A 1 300 ? -2.177 48.164 -8.764 1.00 25.47 297 GLN A C 1
ATOM 2440 O O . GLN A 1 300 ? -1.109 48.592 -9.209 1.00 26.48 297 GLN A O 1
ATOM 2446 N N . TYR A 1 301 ? -2.945 48.868 -7.941 1.00 25.41 298 TYR A N 1
ATOM 2447 C CA . TYR A 1 301 ? -2.595 50.225 -7.535 1.00 27.86 298 TYR A CA 1
ATOM 2448 C C . TYR A 1 301 ? -1.253 50.291 -6.797 1.00 29.84 298 TYR A C 1
ATOM 2449 O O . TYR A 1 301 ? -0.409 51.134 -7.103 1.00 30.63 298 TYR A O 1
ATOM 2458 N N . LEU A 1 302 ? -1.063 49.415 -5.812 1.00 27.21 299 LEU A N 1
ATOM 2459 C CA . LEU A 1 302 ? 0.176 49.416 -5.041 1.00 24.92 299 LEU A CA 1
ATOM 2460 C C . LEU A 1 302 ? 1.360 49.040 -5.932 1.00 25.58 299 LEU A C 1
ATOM 2461 O O . LEU A 1 302 ? 2.447 49.613 -5.813 1.00 26.33 299 LEU A O 1
ATOM 2466 N N . LYS A 1 303 ? 1.149 48.082 -6.829 1.00 25.28 300 LYS A N 1
ATOM 2467 C CA . LYS A 1 303 ? 2.189 47.708 -7.782 1.00 25.50 300 LYS A CA 1
ATOM 2468 C C . LYS A 1 303 ? 2.532 48.881 -8.704 1.00 28.53 300 LYS A C 1
ATOM 2469 O O . LYS A 1 303 ? 3.705 49.140 -8.973 1.00 29.36 300 LYS A O 1
ATOM 2475 N N . ASP A 1 304 ? 1.508 49.588 -9.183 1.00 29.20 301 ASP A N 1
ATOM 2476 C CA . ASP A 1 304 ? 1.727 50.746 -10.056 1.00 31.02 301 ASP A CA 1
ATOM 2477 C C . ASP A 1 304 ? 2.503 51.824 -9.321 1.00 31.07 301 ASP A C 1
ATOM 2478 O O . ASP A 1 304 ? 3.177 52.650 -9.939 1.00 30.91 301 ASP A O 1
ATOM 2483 N N . ASN A 1 305 ? 2.393 51.815 -7.997 1.00 29.07 302 ASN A N 1
ATOM 2484 C CA . ASN A 1 305 ? 3.109 52.768 -7.155 1.00 28.00 302 ASN A CA 1
ATOM 2485 C C . ASN A 1 305 ? 4.417 52.224 -6.569 1.00 27.87 302 ASN A C 1
ATOM 2486 O O . ASN A 1 305 ? 4.992 52.813 -5.656 1.00 28.72 302 ASN A O 1
ATOM 2491 N N . GLY A 1 306 ? 4.878 51.097 -7.106 1.00 28.95 303 GLY A N 1
ATOM 2492 C CA . GLY A 1 306 ? 6.215 50.598 -6.830 1.00 27.08 303 GLY A CA 1
ATOM 2493 C C . GLY A 1 306 ? 6.347 49.690 -5.622 1.00 26.93 303 GLY A C 1
ATOM 2494 O O . GLY A 1 306 ? 7.454 49.378 -5.194 1.00 28.33 303 GLY A O 1
ATOM 2495 N N . ILE A 1 307 ? 5.223 49.260 -5.070 1.00 23.91 304 ILE A N 1
ATOM 2496 C CA . ILE A 1 307 ? 5.243 48.439 -3.862 1.00 21.96 304 ILE A CA 1
ATOM 2497 C C . ILE A 1 307 ? 5.010 46.986 -4.243 1.00 23.36 304 ILE A C 1
ATOM 2498 O O . ILE A 1 307 ? 3.987 46.659 -4.832 1.00 21.19 304 ILE A O 1
ATOM 2503 N N . GLU A 1 308 ? 5.964 46.123 -3.912 1.00 23.40 305 GLU A N 1
ATOM 2504 C CA . GLU A 1 308 ? 5.897 44.727 -4.334 1.00 23.15 305 GLU A CA 1
ATOM 2505 C C . GLU A 1 308 ? 4.988 43.889 -3.438 1.00 23.12 305 GLU A C 1
ATOM 2506 O O . GLU A 1 308 ? 5.456 43.039 -2.682 1.00 21.99 305 GLU A O 1
ATOM 2512 N N . VAL A 1 309 ? 3.687 44.123 -3.536 1.00 20.55 306 VAL A N 1
ATOM 2513 C CA . VAL A 1 309 ? 2.725 43.319 -2.807 1.00 19.04 306 VAL A CA 1
ATOM 2514 C C . VAL A 1 309 ? 2.624 41.926 -3.426 1.00 19.86 306 VAL A C 1
ATOM 2515 O O . VAL A 1 309 ? 3.043 41.709 -4.566 1.00 18.31 306 VAL A O 1
ATOM 2519 N N . LYS A 1 310 ? 2.076 40.979 -2.669 1.00 16.96 307 LYS A N 1
ATOM 2520 C CA . LYS A 1 310 ? 1.868 39.624 -3.171 1.00 19.65 307 LYS A CA 1
ATOM 2521 C C . LYS A 1 310 ? 0.536 39.120 -2.664 1.00 19.56 307 LYS A C 1
ATOM 2522 O O . LYS A 1 310 ? -0.074 39.750 -1.812 1.00 19.17 307 LYS A O 1
ATOM 2528 N N . ILE A 1 311 ? 0.083 37.990 -3.197 1.00 18.77 308 ILE A N 1
ATOM 2529 C CA . ILE A 1 311 ? -1.108 37.332 -2.684 1.00 16.55 308 ILE A CA 1
ATOM 2530 C C . ILE A 1 311 ? -0.758 35.919 -2.205 1.00 18.92 308 ILE A C 1
ATOM 2531 O O . ILE A 1 311 ? -0.306 35.087 -2.989 1.00 18.82 308 ILE A O 1
ATOM 2536 N N . HIS A 1 312 ? -0.951 35.651 -0.915 1.00 16.57 309 HIS A N 1
ATOM 2537 C CA . HIS A 1 312 ? -0.705 34.310 -0.381 1.00 18.07 309 HIS A CA 1
ATOM 2538 C C . HIS A 1 312 ? -1.989 33.726 0.193 1.00 17.83 309 HIS A C 1
ATOM 2539 O O . HIS A 1 312 ? -2.265 33.952 1.374 1.00 19.33 309 HIS A O 1
ATOM 2546 N N . TYR A 1 313 ? -2.787 32.984 -0.584 1.00 16.64 310 TYR A N 1
ATOM 2547 C CA . TYR A 1 313 ? -2.584 32.655 -1.996 1.00 17.62 310 TYR A CA 1
ATOM 2548 C C . TYR A 1 313 ? -3.965 32.692 -2.641 1.00 17.24 310 TYR A C 1
ATOM 2549 O O . TYR A 1 313 ? -4.973 32.534 -1.950 1.00 17.80 310 TYR A O 1
ATOM 2558 N N . PRO A 1 314 ? -4.034 32.888 -3.967 1.00 17.18 311 PRO A N 1
ATOM 2559 C CA . PRO A 1 314 ? -5.372 33.007 -4.567 1.00 17.38 311 PRO A CA 1
ATOM 2560 C C . PRO A 1 314 ? -6.187 31.719 -4.643 1.00 17.20 311 PRO A C 1
ATOM 2561 O O . PRO A 1 314 ? -7.415 31.796 -4.584 1.00 18.94 311 PRO A O 1
ATOM 2565 N N . ILE A 1 315 ? -5.538 30.569 -4.798 1.00 15.56 312 ILE A N 1
ATOM 2566 C CA . ILE A 1 315 ? -6.273 29.315 -4.981 1.00 17.12 312 ILE A CA 1
ATOM 2567 C C . ILE A 1 315 ? -6.118 28.380 -3.778 1.00 16.96 312 ILE A C 1
ATOM 2568 O O . ILE A 1 315 ? -5.038 27.824 -3.537 1.00 16.65 312 ILE A O 1
ATOM 2573 N N . ALA A 1 316 ? -7.203 28.208 -3.027 1.00 19.05 313 ALA A N 1
ATOM 2574 C CA . ALA A 1 316 ? -7.163 27.431 -1.787 1.00 19.26 313 ALA A CA 1
ATOM 2575 C C . ALA A 1 316 ? -6.874 25.959 -2.066 1.00 19.54 313 ALA A C 1
ATOM 2576 O O . ALA A 1 316 ? -7.123 25.468 -3.175 1.00 18.13 313 ALA A O 1
ATOM 2586 N N . HIS A 1 318 ? -8.209 23.082 -1.530 1.00 16.60 315 HIS A N 1
ATOM 2587 C CA . HIS A 1 318 ? -9.212 22.144 -2.021 1.00 16.89 315 HIS A CA 1
ATOM 2588 C C . HIS A 1 318 ? -9.585 22.426 -3.479 1.00 16.24 315 HIS A C 1
ATOM 2589 O O . HIS A 1 318 ? -10.236 21.607 -4.129 1.00 16.40 315 HIS A O 1
ATOM 2596 N N . LEU A 1 319 ? -9.154 23.582 -3.975 1.00 15.18 316 LEU A N 1
ATOM 2597 C CA . LEU A 1 319 ? -9.494 24.036 -5.325 1.00 14.99 316 LEU A CA 1
ATOM 2598 C C . LEU A 1 319 ? -8.313 23.887 -6.278 1.00 16.94 316 LEU A C 1
ATOM 2599 O O . LEU A 1 319 ? -8.417 24.211 -7.456 1.00 19.68 316 LEU A O 1
ATOM 2604 N N . GLN A 1 320 ? -7.189 23.395 -5.764 1.00 14.63 317 GLN A N 1
ATOM 2605 C CA . GLN A 1 320 ? -6.018 23.101 -6.597 1.00 15.78 317 GLN A CA 1
ATOM 2606 C C . GLN A 1 320 ? -6.241 21.873 -7.468 1.00 17.18 317 GLN A C 1
ATOM 2607 O O . GLN A 1 320 ? -6.874 20.909 -7.032 1.00 17.35 317 GLN A O 1
ATOM 2613 N N . PRO A 1 321 ? -5.704 21.885 -8.706 1.00 15.95 318 PRO A N 1
ATOM 2614 C CA . PRO A 1 321 ? -5.862 20.708 -9.566 1.00 17.18 318 PRO A CA 1
ATOM 2615 C C . PRO A 1 321 ? -5.364 19.427 -8.887 1.00 15.04 318 PRO A C 1
ATOM 2616 O O . PRO A 1 321 ? -5.973 18.376 -9.048 1.00 17.21 318 PRO A O 1
ATOM 2620 N N . ALA A 1 322 ? -4.278 19.520 -8.125 1.00 17.27 319 ALA A N 1
ATOM 2621 C CA . ALA A 1 322 ? -3.725 18.343 -7.454 1.00 17.36 319 ALA A CA 1
ATOM 2622 C C . ALA A 1 322 ? -4.705 17.717 -6.464 1.00 17.78 319 ALA A C 1
ATOM 2623 O O . ALA A 1 322 ? -4.643 16.515 -6.200 1.00 19.11 319 ALA A O 1
ATOM 2625 N N . ALA A 1 323 ? -5.603 18.534 -5.922 1.00 16.58 320 ALA A N 1
ATOM 2626 C CA . ALA A 1 323 ? -6.522 18.098 -4.867 1.00 19.53 320 ALA A CA 1
ATOM 2627 C C . ALA A 1 323 ? -7.847 17.534 -5.384 1.00 20.59 320 ALA A C 1
ATOM 2628 O O . ALA A 1 323 ? -8.702 17.130 -4.595 1.00 20.67 320 ALA A O 1
ATOM 2630 N N . LYS A 1 324 ? -8.007 17.514 -6.703 1.00 20.11 321 LYS A N 1
ATOM 2631 C CA . LYS A 1 324 ? -9.247 17.071 -7.340 1.00 25.93 321 LYS A CA 1
ATOM 2632 C C . LYS A 1 324 ? -9.792 15.768 -6.745 1.00 24.31 321 LYS A C 1
ATOM 2633 O O . LYS A 1 324 ? -10.967 15.682 -6.395 1.00 23.24 321 LYS A O 1
ATOM 2639 N N . SER A 1 325 ? -8.937 14.760 -6.618 1.00 24.17 322 SER A N 1
ATOM 2640 C CA . SER A 1 325 ? -9.402 13.443 -6.192 1.00 26.54 322 SER A CA 1
ATOM 2641 C C . SER A 1 325 ? -9.814 13.375 -4.711 1.00 26.75 322 SER A C 1
ATOM 2642 O O . SER A 1 325 ? -10.386 12.376 -4.268 1.00 27.14 322 SER A O 1
ATOM 2645 N N . LEU A 1 326 ? -9.534 14.430 -3.950 1.00 23.45 323 LEU A N 1
ATOM 2646 C CA . LEU A 1 326 ? -9.982 14.491 -2.555 1.00 23.75 323 LEU A CA 1
ATOM 2647 C C . LEU A 1 326 ? -11.496 14.678 -2.470 1.00 25.32 323 LEU A C 1
ATOM 2648 O O . LEU A 1 326 ? -12.104 14.383 -1.448 1.00 24.95 323 LEU A O 1
ATOM 2653 N N . GLY A 1 327 ? -12.097 15.176 -3.545 1.00 26.59 324 GLY A N 1
ATOM 2654 C CA . GLY A 1 327 ? -13.544 15.263 -3.634 1.00 28.06 324 GLY A CA 1
ATOM 2655 C C . GLY A 1 327 ? -14.215 16.470 -2.994 1.00 28.16 324 GLY A C 1
ATOM 2656 O O . GLY A 1 327 ? -15.437 16.486 -2.846 1.00 27.28 324 GLY A O 1
ATOM 2657 N N . TYR A 1 328 ? -13.439 17.484 -2.618 1.00 25.87 325 TYR A N 1
ATOM 2658 C CA . TYR A 1 328 ? -14.028 18.710 -2.089 1.00 23.67 325 TYR A CA 1
ATOM 2659 C C . TYR A 1 328 ? -14.566 19.589 -3.213 1.00 27.98 325 TYR A C 1
ATOM 2660 O O . TYR A 1 328 ? -14.192 19.424 -4.376 1.00 29.31 325 TYR A O 1
ATOM 2669 N N . GLN A 1 329 ? -15.449 20.516 -2.855 1.00 28.41 326 GLN A N 1
ATOM 2670 C CA . GLN A 1 329 ? -16.069 21.416 -3.817 1.00 32.55 326 GLN A CA 1
ATOM 2671 C C . GLN A 1 329 ? -16.056 22.835 -3.278 1.00 27.16 326 GLN A C 1
ATOM 2672 O O . GLN A 1 329 ? -16.002 23.040 -2.064 1.00 23.12 326 GLN A O 1
ATOM 2678 N N . GLN A 1 330 ? -16.131 23.808 -4.181 1.00 26.51 327 GLN A N 1
ATOM 2679 C CA . GLN A 1 330 ? -16.237 25.205 -3.781 1.00 29.46 327 GLN A CA 1
ATOM 2680 C C . GLN A 1 330 ? -17.488 25.370 -2.918 1.00 27.86 327 GLN A C 1
ATOM 2681 O O . GLN A 1 330 ? -18.572 24.931 -3.297 1.00 27.56 327 GLN A O 1
ATOM 2687 N N . GLY A 1 331 ? -17.323 25.974 -1.745 1.00 26.48 328 GLY A N 1
ATOM 2688 C CA . GLY A 1 331 ? -18.404 26.083 -0.785 1.00 25.64 328 GLY A CA 1
ATOM 2689 C C . GLY A 1 331 ? -18.117 25.286 0.469 1.00 25.46 328 GLY A C 1
ATOM 2690 O O . GLY A 1 331 ? -18.678 25.559 1.525 1.00 25.17 328 GLY A O 1
ATOM 2691 N N . ASP A 1 332 ? -17.233 24.300 0.366 1.00 24.56 329 ASP A N 1
ATOM 2692 C CA . ASP A 1 332 ? -16.914 23.459 1.515 1.00 23.39 329 ASP A CA 1
ATOM 2693 C C . ASP A 1 332 ? -16.178 24.235 2.604 1.00 22.71 329 ASP A C 1
ATOM 2694 O O . ASP A 1 332 ? -16.373 23.978 3.790 1.00 23.59 329 ASP A O 1
ATOM 2699 N N . PHE A 1 333 ? -15.328 25.174 2.193 1.00 22.81 330 PHE A N 1
ATOM 2700 C CA . PHE A 1 333 ? -14.467 25.903 3.129 1.00 22.51 330 PHE A CA 1
ATOM 2701 C C . PHE A 1 333 ? -14.570 27.414 2.910 1.00 20.96 330 PHE A C 1
ATOM 2702 O O . PHE A 1 333 ? -13.691 28.022 2.305 1.00 19.54 330 PHE A O 1
ATOM 2710 N N . PRO A 1 334 ? -15.649 28.023 3.419 1.00 22.66 331 PRO A N 1
ATOM 2711 C CA . PRO A 1 334 ? -15.950 29.441 3.186 1.00 26.28 331 PRO A CA 1
ATOM 2712 C C . PRO A 1 334 ? -14.819 30.389 3.594 1.00 22.80 331 PRO A C 1
ATOM 2713 O O . PRO A 1 334 ? -14.563 31.352 2.874 1.00 22.54 331 PRO A O 1
ATOM 2725 N N . ALA A 1 336 ? -11.501 29.701 3.861 1.00 16.42 333 ALA A N 1
ATOM 2726 C CA . ALA A 1 336 ? -10.360 29.497 2.967 1.00 17.92 333 ALA A CA 1
ATOM 2727 C C . ALA A 1 336 ? -10.665 30.052 1.581 1.00 19.32 333 ALA A C 1
ATOM 2728 O O . ALA A 1 336 ? -9.762 30.496 0.866 1.00 18.08 333 ALA A O 1
ATOM 2730 N N . GLU A 1 337 ? -11.941 30.027 1.208 1.00 16.29 334 GLU A N 1
ATOM 2731 C CA . GLU A 1 337 ? -12.350 30.526 -0.105 1.00 18.49 334 GLU A CA 1
ATOM 2732 C C . GLU A 1 337 ? -12.372 32.047 -0.141 1.00 21.86 334 GLU A C 1
ATOM 2733 O O . GLU A 1 337 ? -11.892 32.658 -1.097 1.00 21.65 334 GLU A O 1
ATOM 2739 N N . LYS A 1 338 ? -12.940 32.658 0.897 1.00 20.24 335 LYS A N 1
ATOM 2740 C CA . LYS A 1 338 ? -12.920 34.108 1.013 1.00 22.48 335 LYS A CA 1
ATOM 2741 C C . LYS A 1 338 ? -11.481 34.620 1.070 1.00 19.90 335 LYS A C 1
ATOM 2742 O O . LYS A 1 338 ? -11.172 35.705 0.573 1.00 21.00 335 LYS A O 1
ATOM 2748 N N . HIS A 1 339 ? -10.601 33.830 1.677 1.00 15.98 336 HIS A N 1
ATOM 2749 C CA . HIS A 1 339 ? -9.183 34.177 1.777 1.00 19.08 336 HIS A CA 1
ATOM 2750 C C . HIS A 1 339 ? -8.593 34.437 0.386 1.00 17.34 336 HIS A C 1
ATOM 2751 O O . HIS A 1 339 ? -7.956 35.468 0.146 1.00 18.00 336 HIS A O 1
ATOM 2758 N N . GLY A 1 340 ? -8.804 33.501 -0.530 1.00 17.59 337 GLY A N 1
ATOM 2759 C CA . GLY A 1 340 ? -8.244 33.631 -1.862 1.00 16.70 337 GLY A CA 1
ATOM 2760 C C . GLY A 1 340 ? -8.742 34.885 -2.560 1.00 20.15 337 GLY A C 1
ATOM 2761 O O . GLY A 1 340 ? -8.020 35.527 -3.323 1.00 19.33 337 GLY A O 1
ATOM 2762 N N . GLU A 1 341 ? -9.983 35.248 -2.274 1.00 20.96 338 GLU A N 1
ATOM 2763 C CA . GLU A 1 341 ? -10.590 36.418 -2.886 1.00 21.45 338 GLU A CA 1
ATOM 2764 C C . GLU A 1 341 ? -10.135 37.743 -2.285 1.00 20.85 338 GLU A C 1
ATOM 2765 O O . GLU A 1 341 ? -10.077 38.753 -2.987 1.00 21.47 338 GLU A O 1
ATOM 2771 N N . ALA A 1 342 ? -9.813 37.736 -0.992 1.00 17.37 339 ALA A N 1
ATOM 2772 C CA . ALA A 1 342 ? -9.678 38.981 -0.244 1.00 19.97 339 ALA A CA 1
ATOM 2773 C C . ALA A 1 342 ? -8.280 39.356 0.247 1.00 18.47 339 ALA A C 1
ATOM 2774 O O . ALA A 1 342 ? -8.064 40.505 0.610 1.00 19.40 339 ALA A O 1
ATOM 2776 N N . VAL A 1 343 ? -7.337 38.420 0.278 1.00 19.22 340 VAL A N 1
ATOM 2777 C CA . VAL A 1 343 ? -6.074 38.718 0.958 1.00 17.71 340 VAL A CA 1
ATOM 2778 C C . VAL A 1 343 ? -5.050 39.441 0.106 1.00 19.73 340 VAL A C 1
ATOM 2779 O O . VAL A 1 343 ? -5.021 39.309 -1.123 1.00 18.19 340 VAL A O 1
ATOM 2783 N N . ILE A 1 344 ? -4.206 40.209 0.783 1.00 19.36 341 ILE A N 1
ATOM 2784 C CA . ILE A 1 344 ? -3.025 40.788 0.168 1.00 18.35 341 ILE A CA 1
ATOM 2785 C C . ILE A 1 344 ? -1.925 40.782 1.220 1.00 19.47 341 ILE A C 1
ATOM 2786 O O . ILE A 1 344 ? -2.203 40.835 2.415 1.00 19.39 341 ILE A O 1
ATOM 2791 N N . THR A 1 345 ? -0.681 40.674 0.775 1.00 18.40 342 THR A N 1
ATOM 2792 C CA . THR A 1 345 ? 0.461 40.686 1.671 1.00 17.90 342 THR A CA 1
ATOM 2793 C C . THR A 1 345 ? 1.282 41.933 1.385 1.00 19.67 342 THR A C 1
ATOM 2794 O O . THR A 1 345 ? 1.642 42.178 0.236 1.00 19.90 342 THR A O 1
ATOM 2798 N N . LEU A 1 346 ? 1.569 42.716 2.426 1.00 19.39 343 LEU A N 1
ATOM 2799 C CA . LEU A 1 346 ? 2.419 43.899 2.299 1.00 21.21 343 LEU A CA 1
ATOM 2800 C C . LEU A 1 346 ? 3.867 43.552 2.625 1.00 20.09 343 LEU A C 1
ATOM 2801 O O . LEU A 1 346 ? 4.122 42.794 3.558 1.00 19.85 343 LEU A O 1
ATOM 2806 N N . PRO A 1 347 ? 4.826 44.125 1.877 1.00 20.02 344 PRO A N 1
ATOM 2807 C CA . PRO A 1 347 ? 6.209 44.014 2.351 1.00 19.26 344 PRO A CA 1
ATOM 2808 C C . PRO A 1 347 ? 6.243 44.480 3.810 1.00 20.63 344 PRO A C 1
ATOM 2809 O O . PRO A 1 347 ? 5.647 45.511 4.135 1.00 21.17 344 PRO A O 1
ATOM 2813 N N . ALA A 1 348 ? 6.918 43.737 4.678 1.00 20.09 345 ALA A N 1
ATOM 2814 C CA . ALA A 1 348 ? 6.819 44.008 6.106 1.00 18.76 345 ALA A CA 1
ATOM 2815 C C . ALA A 1 348 ? 8.065 43.550 6.853 1.00 20.47 345 ALA A C 1
ATOM 2816 O O . ALA A 1 348 ? 8.042 43.367 8.075 1.00 21.11 345 ALA A O 1
ATOM 2818 N N . HIS A 1 349 ? 9.152 43.363 6.111 1.00 19.31 346 HIS A N 1
ATOM 2819 C CA . HIS A 1 349 ? 10.387 42.830 6.683 1.00 19.13 346 HIS A CA 1
ATOM 2820 C C . HIS A 1 349 ? 11.223 43.920 7.350 1.00 21.88 346 HIS A C 1
ATOM 2821 O O . HIS A 1 349 ? 11.087 45.100 7.033 1.00 23.66 346 HIS A O 1
ATOM 2828 N N . PRO A 1 350 ? 12.090 43.521 8.286 1.00 21.63 347 PRO A N 1
ATOM 2829 C CA . PRO A 1 350 ? 12.844 44.480 9.099 1.00 22.89 347 PRO A CA 1
ATOM 2830 C C . PRO A 1 350 ? 14.035 45.125 8.383 1.00 23.47 347 PRO A C 1
ATOM 2831 O O . PRO A 1 350 ? 14.793 45.868 9.020 1.00 26.02 347 PRO A O 1
ATOM 2835 N N . TYR A 1 351 ? 14.196 44.863 7.089 1.00 19.23 348 TYR A N 1
ATOM 2836 C CA . TYR A 1 351 ? 15.208 45.579 6.309 1.00 22.32 348 TYR A CA 1
ATOM 2837 C C . TYR A 1 351 ? 14.586 46.739 5.540 1.00 26.88 348 TYR A C 1
ATOM 2838 O O . TYR A 1 351 ? 15.282 47.485 4.848 1.00 27.23 348 TYR A O 1
ATOM 2847 N N . LEU A 1 352 ? 13.273 46.896 5.678 1.00 25.98 349 LEU A N 1
ATOM 2848 C CA . LEU A 1 352 ? 12.594 48.086 5.172 1.00 25.57 349 LEU A CA 1
ATOM 2849 C C . LEU A 1 352 ? 13.073 49.327 5.927 1.00 27.33 349 LEU A C 1
ATOM 2850 O O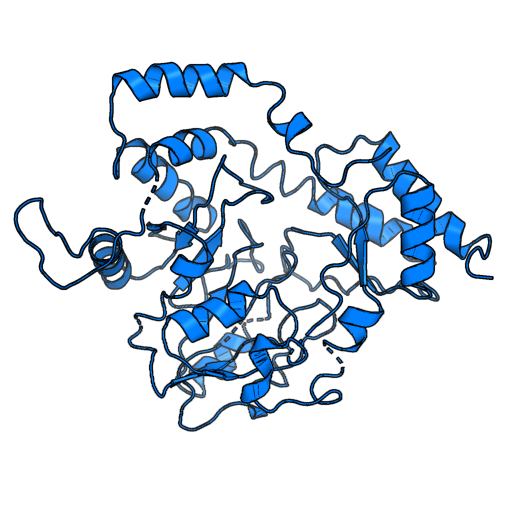 . LEU A 1 352 ? 13.370 49.256 7.115 1.00 28.47 349 LEU A O 1
ATOM 2855 N N . THR A 1 353 ? 13.146 50.464 5.244 1.00 27.98 350 THR A N 1
ATOM 2856 C CA . THR A 1 353 ? 13.478 51.714 5.918 1.00 26.04 350 THR A CA 1
ATOM 2857 C C . THR A 1 353 ? 12.213 52.338 6.474 1.00 26.54 350 THR A C 1
ATOM 2858 O O . THR A 1 353 ? 11.104 51.950 6.113 1.00 26.15 350 THR A O 1
ATOM 2862 N N . GLU A 1 354 ? 12.380 53.317 7.350 1.00 31.02 351 GLU A N 1
ATOM 2863 C CA . GLU A 1 354 ? 11.245 54.000 7.941 1.00 33.96 351 GLU A CA 1
ATOM 2864 C C . GLU A 1 354 ? 10.418 54.674 6.847 1.00 33.15 351 GLU A C 1
ATOM 2865 O O . GLU A 1 354 ? 9.184 54.652 6.878 1.00 32.68 351 GLU A O 1
ATOM 2871 N N . GLU A 1 355 ? 11.112 55.258 5.876 1.00 32.47 352 GLU A N 1
ATOM 2872 C CA . GLU A 1 355 ? 10.477 55.910 4.736 1.00 36.21 352 GLU A CA 1
ATOM 2873 C C . GLU A 1 355 ? 9.641 54.929 3.911 1.00 30.51 352 GLU A C 1
ATOM 2874 O O . GLU A 1 355 ? 8.534 55.248 3.466 1.00 27.88 352 GLU A O 1
ATOM 2880 N N . GLU A 1 356 ? 10.179 53.733 3.705 1.00 27.27 353 GLU A N 1
ATOM 2881 C CA . GLU A 1 356 ? 9.478 52.719 2.940 1.00 26.48 353 GLU A CA 1
ATOM 2882 C C . GLU A 1 356 ? 8.220 52.274 3.669 1.00 23.51 353 GLU A C 1
ATOM 2883 O O . GLU A 1 356 ? 7.164 52.123 3.065 1.00 22.67 353 GLU A O 1
ATOM 2889 N N . ILE A 1 357 ? 8.329 52.074 4.976 1.00 24.39 354 ILE A N 1
ATOM 2890 C CA . ILE A 1 357 ? 7.176 51.622 5.736 1.00 25.84 354 ILE A CA 1
ATOM 2891 C C . ILE A 1 357 ? 6.083 52.692 5.716 1.00 25.38 354 ILE A C 1
ATOM 2892 O O . ILE A 1 357 ? 4.906 52.386 5.518 1.00 26.28 354 ILE A O 1
ATOM 2897 N N . ASN A 1 358 ? 6.480 53.947 5.895 1.00 24.13 355 ASN A N 1
ATOM 2898 C CA . ASN A 1 358 ? 5.525 55.049 5.857 1.00 27.25 355 ASN A CA 1
ATOM 2899 C C . ASN A 1 358 ? 4.877 55.185 4.480 1.00 30.02 355 ASN A C 1
ATOM 2900 O O . ASN A 1 358 ? 3.690 55.488 4.370 1.00 30.78 355 ASN A O 1
ATOM 2905 N N . TYR A 1 359 ? 5.658 54.939 3.432 1.00 29.69 356 TYR A N 1
ATOM 2906 C CA . TYR A 1 359 ? 5.153 55.026 2.066 1.00 29.79 356 TYR A CA 1
ATOM 2907 C C . TYR A 1 359 ? 4.079 53.968 1.800 1.00 27.68 356 TYR A C 1
ATOM 2908 O O . TYR A 1 359 ? 3.045 54.258 1.201 1.00 29.08 356 TYR A O 1
ATOM 2917 N N . ILE A 1 360 ? 4.318 52.745 2.256 1.00 23.24 357 ILE A N 1
ATOM 2918 C CA . ILE A 1 360 ? 3.321 51.691 2.122 1.00 24.47 357 ILE A CA 1
ATOM 2919 C C . ILE A 1 360 ? 2.024 52.066 2.833 1.00 26.37 357 ILE A C 1
ATOM 2920 O O . ILE A 1 360 ? 0.938 51.938 2.269 1.00 25.47 357 ILE A O 1
ATOM 2925 N N . ILE A 1 361 ? 2.138 52.536 4.071 1.00 25.41 358 ILE A N 1
ATOM 2926 C CA . ILE A 1 361 ? 0.966 52.963 4.824 1.00 26.27 358 ILE A CA 1
ATOM 2927 C C . ILE A 1 361 ? 0.229 54.069 4.071 1.00 27.90 358 ILE A C 1
ATOM 2928 O O . ILE A 1 361 ? -0.993 54.026 3.930 1.00 27.25 358 ILE A O 1
ATOM 2933 N N . LYS A 1 362 ? 0.978 55.050 3.578 1.00 29.40 359 LYS A N 1
ATOM 2934 C CA . LYS A 1 362 ? 0.378 56.170 2.853 1.00 32.15 359 LYS A CA 1
ATOM 2935 C C . LYS A 1 362 ? -0.403 55.696 1.633 1.00 31.44 359 LYS A C 1
ATOM 2936 O O . LYS A 1 362 ? -1.535 56.124 1.405 1.00 30.37 359 LYS A O 1
ATOM 2942 N N . LYS A 1 363 ? 0.212 54.820 0.845 1.00 28.83 360 LYS A N 1
ATOM 2943 C CA . LYS A 1 363 ? -0.393 54.361 -0.398 1.00 29.07 360 LYS A CA 1
ATOM 2944 C C . LYS A 1 363 ? -1.609 53.463 -0.162 1.00 28.25 360 LYS A C 1
ATOM 2945 O O . LYS A 1 363 ? -2.608 53.579 -0.865 1.00 29.09 360 LYS A O 1
ATOM 2951 N N . VAL A 1 364 ? -1.536 52.587 0.838 1.00 27.97 361 VAL A N 1
ATOM 2952 C CA . VAL A 1 364 ? -2.695 51.774 1.202 1.00 26.33 361 VAL A CA 1
ATOM 2953 C C . VAL A 1 364 ? -3.883 52.647 1.624 1.00 27.62 361 VAL A C 1
ATOM 2954 O O . VAL A 1 364 ? -4.991 52.500 1.098 1.00 28.98 361 VAL A O 1
ATOM 2958 N N . ARG A 1 365 ? -3.653 53.562 2.559 1.00 27.42 362 ARG A N 1
ATOM 2959 C CA . ARG A 1 365 ? -4.697 54.497 2.965 1.00 27.44 362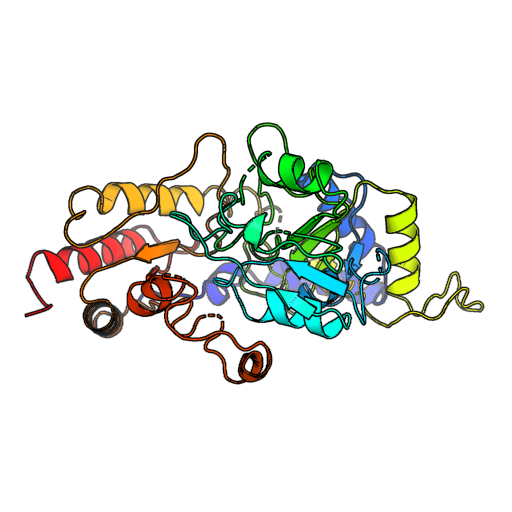 ARG A CA 1
ATOM 2960 C C . ARG A 1 365 ? -5.228 55.306 1.780 1.00 31.14 362 ARG A C 1
ATOM 2961 O O . ARG A 1 365 ? -6.441 55.454 1.608 1.00 29.37 362 ARG A O 1
ATOM 2969 N N . GLU A 1 366 ? -4.314 55.823 0.964 1.00 33.39 363 GLU A N 1
ATOM 2970 C CA . GLU A 1 366 ? -4.678 56.692 -0.150 1.00 35.97 363 GLU A CA 1
ATOM 2971 C C . GLU A 1 366 ? -5.624 56.003 -1.133 1.00 33.78 363 GLU A C 1
ATOM 2972 O O . GLU A 1 366 ? -6.558 56.622 -1.640 1.00 34.89 363 GLU A O 1
ATOM 2978 N N . PHE A 1 367 ? -5.374 54.726 -1.408 1.00 29.78 364 PHE A N 1
ATOM 2979 C CA . PHE A 1 367 ? -6.214 53.979 -2.342 1.00 31.79 364 PHE A CA 1
ATOM 2980 C C . PHE A 1 367 ? -7.684 54.069 -1.937 1.00 32.87 364 PHE A C 1
ATOM 2981 O O . PHE A 1 367 ? -8.557 54.327 -2.769 1.00 32.58 364 PHE A O 1
ATOM 2989 N N . TYR A 1 368 ? -7.947 53.873 -0.650 1.00 32.06 365 TYR A N 1
ATOM 2990 C CA . TYR A 1 368 ? -9.310 53.873 -0.131 1.00 30.03 365 TYR A CA 1
ATOM 2991 C C . TYR A 1 368 ? -9.832 55.286 0.123 1.00 32.13 365 TYR A C 1
ATOM 2992 O O . TYR A 1 368 ? -10.958 55.611 -0.246 1.00 33.37 365 TYR A O 1
ATOM 3001 N N . LEU A 1 369 ? -9.008 56.129 0.737 1.00 34.12 366 LEU A N 1
ATOM 3002 C CA . LEU A 1 369 ? -9.425 57.491 1.066 1.00 37.43 366 LEU A CA 1
ATOM 3003 C C . LEU A 1 369 ? -9.744 58.340 -0.165 1.00 41.43 366 LEU A C 1
ATOM 3004 O O . LEU A 1 369 ? -10.630 59.195 -0.118 1.00 42.99 366 LEU A O 1
ATOM 3009 N N A GLU A 1 370 ? -9.022 58.107 -1.257 0.44 42.66 367 GLU A N 1
ATOM 3010 N N B GLU A 1 370 ? -9.017 58.109 -1.254 0.56 42.60 367 GLU A N 1
ATOM 3011 C CA A GLU A 1 370 ? -9.260 58.841 -2.497 0.44 45.45 367 GLU A CA 1
ATOM 3012 C CA B GLU A 1 370 ? -9.252 58.835 -2.501 0.56 45.47 367 GLU A CA 1
ATOM 3013 C C A GLU A 1 370 ? -10.155 58.046 -3.448 0.44 44.27 367 GLU A C 1
ATOM 3014 C C B GLU A 1 370 ? -10.140 58.037 -3.455 0.56 44.25 367 GLU A C 1
ATOM 3015 O O A GLU A 1 370 ? -10.361 58.440 -4.597 0.44 44.45 367 GLU A O 1
ATOM 3016 O O B GLU A 1 370 ? -10.330 58.419 -4.610 0.56 44.35 367 GLU A O 1
ATOM 3027 N N . LYS A 1 371 ? -10.678 56.926 -2.960 1.00 43.08 368 LYS A N 1
ATOM 3028 C CA . LYS A 1 371 ? -11.603 56.093 -3.731 1.00 45.41 368 LYS A CA 1
ATOM 3029 C C . LYS A 1 371 ? -11.086 55.690 -5.113 1.00 42.00 368 LYS A C 1
ATOM 3030 O O . LYS A 1 371 ? -11.808 55.788 -6.109 1.00 41.32 368 LYS A O 1
ATOM 3036 N N . HIS A 1 372 ? -9.842 55.225 -5.167 1.00 37.91 369 HIS A N 1
ATOM 3037 C CA . HIS A 1 372 ? -9.254 54.763 -6.417 1.00 39.55 369 HIS A CA 1
ATOM 3038 C C . HIS A 1 372 ? -9.892 53.471 -6.904 1.00 40.09 369 HIS A C 1
ATOM 3039 O O . HIS A 1 372 ? -9.597 53.006 -8.005 1.00 42.68 369 HIS A O 1
ATOM 3046 N N . TYR A 1 373 ? -10.760 52.888 -6.083 1.00 36.52 370 TYR A N 1
ATOM 3047 C CA . TYR A 1 373 ? -11.500 51.704 -6.498 1.00 37.05 370 TYR A CA 1
ATOM 3048 C C . TYR A 1 373 ? -12.666 52.063 -7.427 1.00 41.76 370 TYR A C 1
ATOM 3049 O O . TYR A 1 373 ? -13.280 51.186 -8.033 1.00 41.28 370 TYR A O 1
ATOM 3058 N N . ASN A 1 374 ? -12.969 53.353 -7.531 1.00 45.10 371 ASN A N 1
ATOM 3059 C CA . ASN A 1 374 ? -14.012 53.819 -8.444 1.00 50.26 371 ASN A CA 1
ATOM 3060 C C . ASN A 1 374 ? -13.471 54.222 -9.816 1.00 54.90 371 ASN A C 1
ATOM 3061 O O . ASN A 1 374 ? -12.417 54.851 -9.922 1.00 57.66 371 ASN A O 1
#

CATH classification: 3.40.640.10 (+1 more: 3.90.1150.10)

B-factor: mean 24.87, std 9.12, range [8.39, 73.28]

Organism: Coxiella burnetii (strain RSA 493 / Nine Mile phase I) (NCBI:txid227377)

Nearest PDB structures (foldseek):
  7b0d-assembly1_B  TM=9.513E-01  e=5.595E-42  Archaeoglobus veneficus SNP6
  3frk-assembly1_B  TM=9.576E-01  e=6.092E-38  Thermoanaerobacterium thermosaccharolyticum
  3nys-assembly1_A  TM=9.395E-01  e=6.356E-36  Pseudomonas aeruginosa PAO1
  3nu7-assembly1_B  TM=9.384E-01  e=4.913E-35  Pseudomonas aeruginosa
  7n63-assembly1_A-2  TM=9.185E-01  e=4.079E-35  Helicobacter canadensis MIT 98-5491

Sol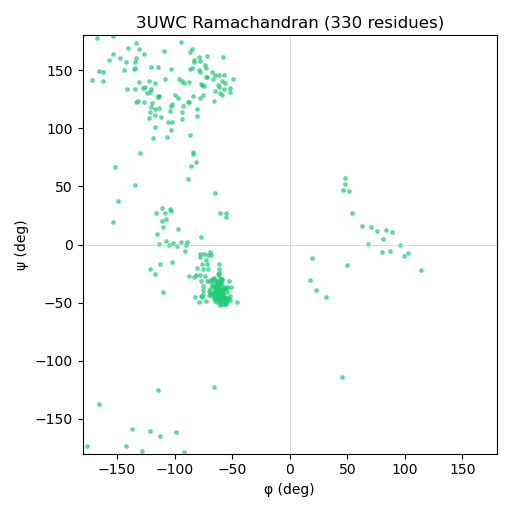vent-accessible surface area: 16422 Å² total

Secondary structure (DSSP, 8-state):
-B-S--HHHHTSS-HHHHHHHHHHHHHT--SS-HHHHHHHHHHHHHTT-SEEEEES-HHHHH--------TT-EEEEESSS-HHHHHHHHHTTPEEEEE-B-TTSSB-GGGTGGG--TTEEE--B-GGGPPP--HHHHHHHHTT-B-EEE-TT-TT-EETTEETTSSSSEEEEE-SSSSSS--SS--EEEEES-HHHHHHHHHHTBTTEEETTEESS---B---HHHHHHHHH---HHHHHHHHHHHHHHHHHHTGGGTTTEEPPP--TTEE---SSEEEEETTHHHHHHHHHHTTB--B-S-S----SGGGGGG---TTS---HHHHHHEEEE---TTS-HHHHHHHHHHHHHHHHTTTT-

InterPro domains:
  IPR000653 DegT/DnrJ/EryC1/StrS aminotransferase [PF01041] (21-364)
  IPR000653 DegT/DnrJ/EryC1/StrS aminotransferase [PIRSF000390] (11-366)
  IPR000653 DegT/DnrJ/EryC1/StrS aminotransferase [PTHR30244] (5-367)
  IPR000653 DegT/DnrJ/EryC1/StrS aminotransferase [cd00616] (20-364)
  IPR015421 Pyridoxal phosphate-dependent transferase, major domain [G3DSA:3.40.640.10] (2-245)
  IPR015422 Pyridoxal phosphate-dependent transferase, small domain [G3DSA:3.90.1150.10] (246-373)
  I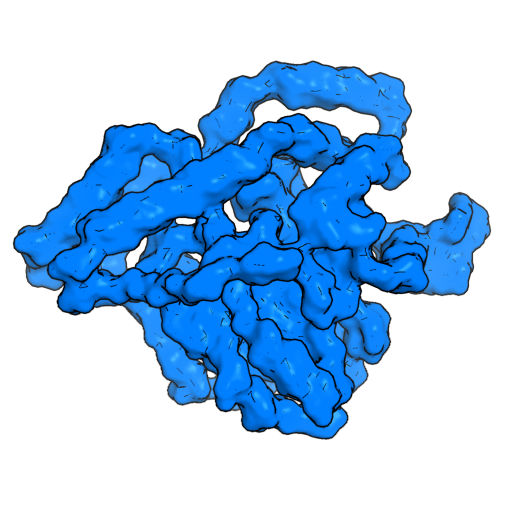PR015424 Pyridoxal phosphate-dependent transferase [SSF53383] (20-367)

Foldseek 3Di:
DADLDCVCVLCVVPVVLVVLVVVVVVVVQWPPGPLVVVLFCVLCVLQVADTKAKWFALLVLLCVCVCCHAAQAEEEEELQADPSVQVSCVVVHHHYFYAAADLVRKGDLVGPVVRDDPRYAEYIECHLQWRDDVSVLVVCVVVVHAYEYACQAHRSWAQAPHGPQRRGQKYKYWQDPPHLQHFDHTMMMITHNDPVVNVVVVCQCCQCDPDPPDRPDGHHNIHTSSRSSRRVPSVCSVVQQVLLVVLLVVLCVLCVVVVVFKAQGDRDPRTSRSRSWRKIFGPPQVQLCVQVVVVPWDKDQSAQAGCRDPVNVVVPDDPPNHCSNSSNVGMMTGSRGNSDDPVRSVVSSVSSCCCVVVVVVD